Protein AF-A0A8T5WPS1-F1 (afdb_monomer_lite)

Foldseek 3Di:
DDPPVLWPLFCVVVLVCLVPVPQFDDDDPDDDADPAEEEQVVQDLQDRRSLRVLLVLFPPQLNVLFQEHHEYRAEWKAFFSPADLQHTDIDPDCVRHPHLRSTDQKDKDPPVCVVPVDQHIYIYGYHHDPVRDSGSSSVSNSLRSQLNRLLRRLVCLLPPPQWWKQWPVRDIDRSNVLLVVLQVLCLVDDQLARNLNSCADPSRHNDDPDPSRDSSVSSSNSLSQLSSCLSSQAYHHPDPVCRNHSCPPPVVSSVSNVRSSPIHTDD

Sequence (267 aa):
MANEDIPGLDMAEAIDWYESSGIEFREHKEGPVLPYPLEGRVHLELTEPDLYSLLELFPKAARQRSILQTIRGKPTTWFRRDSTAEEFQVTQDIEQSISPTALVPSFIDYGRWKNTGTPSADIWLYKLPQEISRMVRRIILAQGFVHEYGHSIIAPALYTENYKLLLPSGREVEGLEYILEFAKLAEEHAPISHYAATFRGEGNLFESANPTYNVKTAIAEEMTETIAAYLLGFSFCEEEKRRTTPFIDRPEIQKGIEEFLAAEHKL

Radius of gyration: 17.84 Å; chains: 1; bounding box: 41×47×47 Å

pLDDT: mean 92.23, std 9.04, range [35.72, 98.62]

Structure (mmCIF, N/CA/C/O backbone):
data_AF-A0A8T5WPS1-F1
#
_entry.id   AF-A0A8T5WPS1-F1
#
loop_
_atom_site.group_PDB
_atom_site.id
_atom_site.type_symbol
_atom_site.label_atom_id
_atom_site.label_alt_id
_atom_site.label_comp_id
_atom_site.label_asym_id
_atom_site.label_entity_id
_atom_site.label_seq_id
_atom_site.pdbx_PDB_ins_code
_atom_site.Cartn_x
_atom_site.Cartn_y
_atom_site.Cartn_z
_atom_site.occupancy
_atom_site.B_iso_or_equiv
_atom_site.auth_seq_id
_atom_site.auth_comp_id
_atom_site.auth_asym_id
_atom_site.auth_atom_id
_atom_site.pdbx_PDB_model_num
ATOM 1 N N . MET A 1 1 ? 18.649 19.581 -15.887 1.00 36.16 1 MET A N 1
ATOM 2 C CA . MET A 1 1 ? 18.179 19.967 -14.540 1.00 36.16 1 MET A CA 1
ATOM 3 C C . MET A 1 1 ? 17.919 18.667 -13.806 1.00 36.16 1 MET A C 1
ATOM 5 O O . MET A 1 1 ? 17.589 17.707 -14.485 1.00 36.16 1 MET A O 1
ATOM 9 N N . ALA A 1 2 ? 18.325 18.602 -12.541 1.00 35.72 2 ALA A N 1
ATOM 10 C CA . ALA A 1 2 ? 18.879 17.412 -11.898 1.00 35.72 2 ALA A CA 1
ATOM 11 C C . ALA A 1 2 ? 17.991 16.153 -11.980 1.00 35.72 2 ALA A C 1
ATOM 13 O O . ALA A 1 2 ? 16.824 16.206 -11.618 1.00 35.72 2 ALA A O 1
ATOM 14 N N . ASN A 1 3 ? 18.595 15.034 -12.412 1.00 43.66 3 ASN A N 1
ATOM 15 C CA . ASN A 1 3 ? 18.238 13.698 -11.927 1.00 43.66 3 ASN A CA 1
ATOM 16 C C . ASN A 1 3 ? 18.635 13.682 -10.445 1.00 43.66 3 ASN A C 1
ATOM 18 O O . ASN A 1 3 ? 19.743 13.267 -10.106 1.00 43.66 3 ASN A O 1
ATOM 22 N N . GLU A 1 4 ? 17.806 14.252 -9.580 1.00 53.12 4 GLU A N 1
ATOM 23 C CA . GLU A 1 4 ? 17.835 13.819 -8.191 1.00 53.12 4 GLU A CA 1
ATOM 24 C C . GLU A 1 4 ? 17.263 12.402 -8.208 1.00 53.12 4 GLU A C 1
ATOM 26 O O . GLU A 1 4 ? 16.195 12.181 -8.779 1.00 53.12 4 GLU A O 1
ATOM 31 N N . ASP A 1 5 ? 18.022 11.429 -7.697 1.00 63.59 5 ASP A N 1
ATOM 32 C CA . ASP A 1 5 ? 17.467 10.112 -7.391 1.00 63.59 5 ASP A CA 1
ATOM 33 C C . ASP A 1 5 ? 16.321 10.360 -6.417 1.00 63.59 5 ASP A C 1
ATOM 35 O O . ASP A 1 5 ? 16.556 10.664 -5.249 1.00 63.59 5 ASP A O 1
ATOM 39 N N . ILE A 1 6 ? 15.085 10.318 -6.914 1.00 67.81 6 ILE A N 1
ATOM 40 C CA . ILE A 1 6 ? 13.906 10.359 -6.060 1.00 67.81 6 ILE A CA 1
ATOM 41 C C . ILE A 1 6 ? 13.829 8.959 -5.455 1.00 67.81 6 ILE A C 1
ATOM 43 O O . ILE A 1 6 ? 13.605 8.000 -6.210 1.00 67.81 6 ILE A O 1
ATOM 47 N N . PRO A 1 7 ? 14.039 8.812 -4.133 1.00 67.12 7 PRO A N 1
ATOM 48 C CA . PRO A 1 7 ? 13.985 7.511 -3.484 1.00 67.12 7 PRO A CA 1
ATOM 49 C C . PRO A 1 7 ? 12.659 6.812 -3.816 1.00 67.12 7 PRO A C 1
ATOM 51 O O . PRO A 1 7 ? 11.671 7.448 -4.169 1.00 67.12 7 PRO A O 1
ATOM 54 N N . GLY A 1 8 ? 12.627 5.487 -3.782 1.00 73.88 8 GLY A N 1
ATOM 55 C CA . GLY A 1 8 ? 11.407 4.706 -4.004 1.00 73.88 8 GLY A CA 1
ATOM 56 C C . GLY A 1 8 ? 10.823 4.679 -5.428 1.00 73.88 8 GLY A C 1
ATOM 57 O O . GLY A 1 8 ? 10.028 3.781 -5.692 1.00 73.88 8 GLY A O 1
ATOM 58 N N . LEU A 1 9 ? 11.194 5.582 -6.350 1.00 84.00 9 LEU A N 1
ATOM 59 C CA . LEU A 1 9 ? 10.676 5.543 -7.730 1.00 84.00 9 LEU A CA 1
ATOM 60 C C . LEU A 1 9 ? 11.386 4.509 -8.599 1.00 84.00 9 LEU A C 1
ATOM 62 O O . LEU A 1 9 ? 10.743 3.870 -9.430 1.00 84.00 9 LEU A O 1
ATOM 66 N N . ASP A 1 10 ? 12.699 4.350 -8.422 1.00 89.81 10 ASP A N 1
ATOM 67 C CA . ASP A 1 10 ? 13.474 3.306 -9.087 1.00 89.81 10 ASP A CA 1
ATOM 68 C C . ASP A 1 10 ? 13.490 2.029 -8.239 1.00 89.81 10 ASP A C 1
ATOM 70 O O . ASP A 1 10 ? 13.952 2.012 -7.097 1.00 89.81 10 ASP A O 1
ATOM 74 N N . MET A 1 11 ? 12.979 0.940 -8.812 1.00 92.12 11 MET A N 1
ATOM 75 C CA . MET A 1 11 ? 12.880 -0.351 -8.141 1.00 92.12 11 MET A CA 1
ATOM 76 C C . MET A 1 11 ? 14.124 -1.231 -8.308 1.00 92.12 11 MET A C 1
ATOM 78 O O . MET A 1 11 ? 14.076 -2.376 -7.866 1.00 92.12 11 MET A O 1
ATOM 82 N N . ALA A 1 12 ? 15.209 -0.763 -8.938 1.00 93.69 12 ALA A N 1
ATOM 83 C CA . ALA A 1 12 ? 16.394 -1.581 -9.225 1.00 93.69 12 ALA A CA 1
ATOM 84 C C . ALA A 1 12 ? 16.909 -2.337 -7.987 1.00 93.69 12 ALA A C 1
ATOM 86 O O . ALA A 1 12 ? 16.988 -3.564 -8.001 1.00 93.69 12 ALA A O 1
ATOM 87 N N . GLU A 1 13 ? 17.155 -1.633 -6.879 1.00 92.88 13 GLU A N 1
ATOM 88 C CA . GLU A 1 13 ? 17.662 -2.269 -5.656 1.00 92.88 13 GLU A CA 1
ATOM 89 C C . GLU A 1 13 ? 16.643 -3.216 -5.005 1.00 92.88 13 GLU A C 1
ATOM 91 O O . GLU A 1 13 ? 17.011 -4.254 -4.449 1.00 92.88 13 GLU A O 1
ATOM 96 N N . ALA A 1 14 ? 15.352 -2.877 -5.080 1.00 92.94 14 ALA A N 1
ATOM 97 C CA . ALA A 1 14 ? 14.289 -3.728 -4.562 1.00 92.94 14 ALA A CA 1
ATOM 98 C C . ALA A 1 14 ? 14.183 -5.025 -5.379 1.00 92.94 14 ALA A C 1
ATOM 100 O O . ALA A 1 14 ? 14.052 -6.102 -4.801 1.00 92.94 14 ALA A O 1
ATOM 101 N N . ILE A 1 15 ? 14.288 -4.934 -6.709 1.00 95.31 15 ILE A N 1
ATOM 102 C CA . ILE A 1 15 ? 14.324 -6.078 -7.628 1.00 95.31 15 ILE A CA 1
ATOM 103 C C . ILE A 1 15 ? 15.516 -6.977 -7.292 1.00 95.31 15 ILE A C 1
ATOM 105 O O . ILE A 1 15 ? 15.306 -8.162 -7.030 1.00 95.31 15 ILE A O 1
ATOM 109 N N . ASP A 1 16 ? 16.725 -6.419 -7.205 1.00 95.19 16 ASP A N 1
ATOM 110 C CA . ASP A 1 16 ? 17.944 -7.169 -6.867 1.00 95.19 16 ASP A CA 1
ATOM 111 C C . ASP A 1 16 ? 17.826 -7.870 -5.502 1.00 95.19 16 ASP A C 1
ATOM 113 O O . ASP A 1 16 ? 18.253 -9.018 -5.309 1.00 95.19 16 ASP A O 1
ATOM 117 N N . TRP A 1 17 ? 17.200 -7.204 -4.530 1.00 95.00 17 TRP A N 1
ATOM 118 C CA . TRP A 1 17 ? 16.931 -7.804 -3.231 1.00 95.00 17 TRP A CA 1
ATOM 119 C C . TRP A 1 17 ? 15.890 -8.928 -3.309 1.00 95.00 17 TRP A C 1
ATOM 121 O O . TRP A 1 17 ? 16.104 -9.992 -2.724 1.00 95.00 17 TRP A O 1
ATOM 131 N N . TYR A 1 18 ? 14.795 -8.771 -4.055 1.00 95.12 18 TYR A N 1
ATOM 132 C CA . TYR A 1 18 ? 13.823 -9.854 -4.243 1.00 95.12 18 TYR A CA 1
ATOM 133 C C . TYR A 1 18 ? 14.438 -11.075 -4.931 1.00 95.12 18 TYR A C 1
ATOM 135 O O . TYR A 1 18 ? 14.093 -12.201 -4.577 1.00 95.12 18 TYR A O 1
ATOM 143 N N . GLU A 1 19 ? 15.384 -10.879 -5.850 1.00 94.56 19 GLU A N 1
ATOM 144 C CA . GLU A 1 19 ? 16.100 -11.980 -6.505 1.00 94.56 19 GLU A CA 1
ATOM 145 C C . GLU A 1 19 ? 17.013 -12.766 -5.553 1.00 94.56 19 GLU A C 1
ATOM 147 O O . GLU A 1 19 ? 17.202 -13.970 -5.737 1.00 94.56 19 GLU A O 1
ATOM 152 N N . SER A 1 20 ? 17.557 -12.116 -4.522 1.00 93.62 20 SER A N 1
ATOM 153 C CA . SER A 1 20 ? 18.573 -12.696 -3.629 1.00 93.62 20 SER A CA 1
ATOM 154 C C . SER A 1 20 ? 18.080 -13.043 -2.217 1.00 93.62 20 SER A C 1
ATOM 156 O O . SER A 1 20 ? 18.719 -13.836 -1.525 1.00 93.62 20 SER A O 1
ATOM 158 N N . SER A 1 21 ? 16.942 -12.496 -1.784 1.00 90.19 21 SER A N 1
ATOM 159 C CA . SER A 1 21 ? 16.425 -12.608 -0.407 1.00 90.19 21 SER A CA 1
ATOM 160 C C . SER A 1 21 ? 15.871 -13.984 -0.028 1.00 90.19 21 SER A C 1
ATOM 162 O O . SER A 1 21 ? 15.725 -14.279 1.158 1.00 90.19 21 SER A O 1
ATOM 164 N N . GLY A 1 22 ? 15.527 -14.823 -1.009 1.00 88.38 22 GLY A N 1
ATOM 165 C CA . GLY A 1 22 ? 14.830 -16.093 -0.775 1.00 88.38 22 GLY A CA 1
ATOM 166 C C . GLY A 1 22 ? 13.347 -15.941 -0.409 1.00 88.38 22 GLY A C 1
ATOM 167 O O . GLY A 1 22 ? 12.718 -16.922 -0.013 1.00 88.38 22 GLY A O 1
ATOM 168 N N . ILE A 1 23 ? 12.776 -14.737 -0.538 1.00 90.44 23 ILE A N 1
ATOM 169 C CA . ILE A 1 23 ? 11.328 -14.522 -0.442 1.00 90.44 23 ILE A CA 1
ATOM 170 C C . ILE A 1 23 ? 10.662 -15.178 -1.653 1.00 90.44 23 ILE A C 1
ATOM 172 O O . ILE A 1 23 ? 11.045 -14.947 -2.797 1.00 90.44 23 ILE A O 1
ATOM 176 N N . GLU A 1 24 ? 9.632 -15.983 -1.404 1.00 87.31 24 GLU A N 1
ATOM 177 C CA . GLU A 1 24 ? 8.896 -16.683 -2.453 1.00 87.31 24 GLU A CA 1
ATOM 178 C C . GLU A 1 24 ? 7.428 -16.267 -2.463 1.00 87.31 24 GLU A C 1
ATOM 180 O O . GLU A 1 24 ? 6.747 -16.277 -1.435 1.00 87.31 24 GLU A O 1
ATOM 185 N N . PHE A 1 25 ? 6.905 -15.983 -3.656 1.00 86.50 25 PHE A N 1
ATOM 186 C CA . PHE A 1 25 ? 5.469 -15.892 -3.867 1.00 86.50 25 PHE A CA 1
ATOM 187 C C . PHE A 1 25 ? 4.890 -17.301 -4.045 1.00 86.50 25 PHE A C 1
ATOM 189 O O . PHE A 1 25 ? 5.195 -18.003 -5.015 1.00 86.50 25 PHE A O 1
ATOM 196 N N . ARG A 1 26 ? 4.029 -17.726 -3.117 1.00 81.44 26 ARG A N 1
ATOM 197 C CA . ARG A 1 26 ? 3.356 -19.028 -3.203 1.00 81.44 26 ARG A CA 1
ATOM 198 C C . ARG A 1 26 ? 2.211 -18.959 -4.207 1.00 81.44 26 ARG A C 1
ATOM 200 O O . ARG A 1 26 ? 1.320 -18.134 -4.073 1.00 81.44 26 ARG A O 1
ATOM 207 N N . GLU A 1 27 ? 2.220 -19.839 -5.209 1.00 75.62 27 GLU A N 1
ATOM 208 C CA . GLU A 1 27 ? 1.106 -19.912 -6.158 1.00 75.62 27 GLU A CA 1
ATOM 209 C C . GLU A 1 27 ? -0.142 -20.502 -5.506 1.00 75.62 27 GLU A C 1
ATOM 211 O O . GLU A 1 27 ? -0.085 -21.572 -4.889 1.00 75.62 27 GLU A O 1
ATOM 216 N N . HIS A 1 28 ? -1.286 -19.870 -5.750 1.00 79.50 28 HIS A N 1
ATOM 217 C CA . HIS A 1 28 ? -2.579 -20.398 -5.345 1.00 79.50 28 HIS A CA 1
ATOM 218 C C . HIS A 1 28 ? -3.281 -21.013 -6.559 1.00 79.50 28 HIS A C 1
ATOM 220 O O . HIS A 1 28 ? -3.569 -20.343 -7.546 1.00 79.50 28 HIS A O 1
ATOM 226 N N . LYS A 1 29 ? -3.505 -22.333 -6.524 1.00 68.50 29 LYS A N 1
ATOM 227 C CA . LYS A 1 29 ? -4.087 -23.070 -7.663 1.00 68.50 29 LYS A CA 1
ATOM 228 C C . LYS A 1 29 ? -5.610 -23.053 -7.678 1.00 68.50 29 LYS A C 1
ATOM 230 O O . LYS A 1 29 ? -6.209 -23.135 -8.744 1.00 68.50 29 LYS A O 1
ATOM 235 N N . GLU A 1 30 ? -6.221 -22.961 -6.505 1.00 75.62 30 GLU A N 1
ATOM 236 C CA . GLU A 1 30 ? -7.665 -22.986 -6.316 1.00 75.62 30 GLU A CA 1
ATOM 237 C C . GLU A 1 30 ? -8.029 -21.993 -5.218 1.00 75.62 30 GLU A C 1
ATOM 239 O O . GLU A 1 30 ? -7.302 -21.838 -4.235 1.00 75.62 30 GLU A O 1
ATOM 244 N N . GLY A 1 31 ? -9.155 -21.317 -5.397 1.00 66.88 31 GLY A N 1
ATOM 245 C CA . GLY A 1 31 ? -9.658 -20.346 -4.448 1.00 66.88 31 GLY A CA 1
ATOM 246 C C . GLY A 1 31 ? -11.117 -20.011 -4.746 1.00 66.88 31 GLY A C 1
ATOM 247 O O . GLY A 1 31 ? -11.589 -20.249 -5.862 1.00 66.88 31 GLY A O 1
ATOM 248 N N . PRO A 1 32 ? -11.849 -19.486 -3.757 1.00 81.44 32 PRO A N 1
ATOM 249 C CA . PRO A 1 32 ? -13.137 -18.850 -3.984 1.00 81.44 32 PRO A CA 1
ATOM 250 C C . PRO A 1 32 ? -13.044 -17.750 -5.045 1.00 81.44 32 PRO A C 1
ATOM 252 O O . PRO A 1 32 ? -11.979 -17.192 -5.305 1.00 81.44 32 PRO A O 1
ATOM 255 N N . VAL A 1 33 ? -14.192 -17.428 -5.636 1.00 86.38 33 VAL A N 1
ATOM 256 C CA . VAL A 1 33 ? -14.314 -16.305 -6.569 1.00 86.38 33 VAL A CA 1
ATOM 257 C C . VAL A 1 33 ? -14.005 -15.009 -5.826 1.00 86.38 33 VAL A C 1
ATOM 259 O O . VAL A 1 33 ? -14.505 -14.788 -4.718 1.00 86.38 33 VAL A O 1
ATOM 262 N N . LEU A 1 34 ? -13.194 -14.150 -6.441 1.00 91.88 34 LEU A N 1
ATOM 263 C CA . LEU A 1 34 ? -12.875 -12.848 -5.872 1.00 91.88 34 LEU A CA 1
ATOM 264 C C . LEU A 1 34 ? -14.161 -12.008 -5.759 1.00 91.88 34 LEU A C 1
ATOM 266 O O . LEU A 1 34 ? -14.913 -11.921 -6.731 1.00 91.88 34 LEU A O 1
ATOM 270 N N . PRO A 1 35 ? -14.438 -11.354 -4.615 1.00 93.88 35 PRO A N 1
ATOM 271 C CA . PRO A 1 35 ? -15.682 -10.602 -4.436 1.00 93.88 35 PRO A CA 1
ATOM 272 C C . PRO A 1 35 ? -15.711 -9.271 -5.210 1.00 93.88 35 PRO A C 1
ATOM 274 O O . PRO A 1 35 ? -16.685 -8.529 -5.104 1.00 93.88 35 PRO A O 1
ATOM 277 N N . TYR A 1 36 ? -14.666 -8.972 -5.989 1.00 95.44 36 TYR A N 1
ATOM 278 C CA . TYR A 1 36 ? -14.519 -7.750 -6.772 1.00 95.44 36 TYR A CA 1
ATOM 279 C C . TYR A 1 36 ? -14.423 -8.080 -8.269 1.00 95.44 36 TYR A C 1
ATOM 281 O O . TYR A 1 36 ? -13.708 -9.015 -8.643 1.00 95.44 36 TYR A O 1
ATOM 289 N N . PRO A 1 37 ? -15.089 -7.315 -9.151 1.00 97.06 37 PRO A N 1
ATOM 290 C CA . PRO A 1 37 ? -14.903 -7.437 -10.588 1.00 97.06 37 PRO A CA 1
ATOM 291 C C . PRO A 1 37 ? -13.442 -7.217 -11.001 1.00 97.06 37 PRO A C 1
ATOM 293 O O . PRO A 1 37 ? -12.748 -6.341 -10.478 1.00 97.06 37 PRO A O 1
ATOM 296 N N . LEU A 1 38 ? -13.013 -8.000 -11.994 1.00 97.31 38 LEU A N 1
ATOM 297 C CA . LEU A 1 38 ? -11.705 -7.883 -12.633 1.00 97.31 38 LEU A CA 1
ATOM 298 C C . LEU A 1 38 ? -11.857 -7.357 -14.058 1.00 97.31 38 LEU A C 1
ATOM 300 O O . LEU A 1 38 ? -12.455 -8.018 -14.914 1.00 97.31 38 LEU A O 1
ATOM 304 N N . GLU A 1 39 ? -11.244 -6.212 -14.327 1.00 97.88 39 GLU A N 1
ATOM 305 C CA . GLU A 1 39 ? -11.149 -5.621 -15.660 1.00 97.88 39 GLU A CA 1
ATOM 306 C C . GLU A 1 39 ? -9.713 -5.668 -16.190 1.00 97.88 39 GLU A C 1
ATOM 308 O O . GLU A 1 39 ? -8.755 -5.795 -15.431 1.00 97.88 39 GLU A O 1
ATOM 313 N N . GLY A 1 40 ? -9.541 -5.569 -17.513 1.00 96.75 40 GLY A N 1
ATOM 314 C CA . GLY A 1 40 ? -8.201 -5.527 -18.112 1.00 96.75 40 GLY A CA 1
ATOM 315 C C . GLY A 1 40 ? -7.382 -6.801 -17.876 1.00 96.75 40 GLY A C 1
ATOM 316 O O . GLY A 1 40 ? -6.160 -6.731 -17.785 1.00 96.75 40 GLY A O 1
ATOM 317 N N . ARG A 1 41 ? -8.039 -7.971 -17.788 1.00 95.25 41 ARG A N 1
ATOM 318 C CA . ARG A 1 41 ? -7.426 -9.264 -17.413 1.00 95.25 41 ARG A CA 1
ATOM 319 C C . ARG A 1 41 ? -6.159 -9.631 -18.201 1.00 95.25 41 ARG A C 1
ATOM 321 O O . ARG A 1 41 ? -5.298 -10.304 -17.660 1.00 95.25 41 ARG A O 1
ATOM 328 N N . VAL A 1 42 ? -6.016 -9.163 -19.444 1.00 95.62 42 VAL A N 1
ATOM 329 C CA . VAL A 1 42 ? -4.814 -9.372 -20.281 1.00 95.62 42 VAL A CA 1
ATOM 330 C C . VAL A 1 42 ? -3.536 -8.746 -19.698 1.00 95.62 42 VAL A C 1
ATOM 332 O O . VAL A 1 42 ? -2.429 -9.136 -20.065 1.00 95.62 42 VAL A O 1
ATOM 335 N N . HIS A 1 43 ? -3.681 -7.772 -18.800 1.00 96.50 43 HIS A N 1
ATOM 336 C CA . HIS A 1 43 ? -2.575 -7.094 -18.132 1.00 96.50 43 HIS A CA 1
ATOM 337 C C . HIS A 1 43 ? -2.322 -7.599 -16.706 1.00 96.50 43 HIS A C 1
ATOM 339 O O . HIS A 1 43 ? -1.304 -7.245 -16.122 1.00 96.50 43 HIS A O 1
ATOM 345 N N . LEU A 1 44 ? -3.218 -8.415 -16.144 1.00 94.94 44 LEU A N 1
ATOM 346 C CA . LEU A 1 44 ? -3.056 -8.953 -14.796 1.00 94.94 44 LEU A CA 1
ATOM 347 C C . LEU A 1 44 ? -2.090 -10.142 -14.822 1.00 94.94 44 LEU A C 1
ATOM 349 O O . LEU A 1 44 ? -2.357 -11.150 -15.474 1.00 94.94 44 LEU A O 1
ATOM 353 N N . GLU A 1 45 ? -0.974 -10.030 -14.100 1.00 94.69 45 GLU A N 1
ATOM 354 C CA . GLU A 1 45 ? -0.018 -11.136 -13.924 1.00 94.69 45 GLU A CA 1
ATOM 355 C C . GLU A 1 45 ? -0.278 -11.959 -12.648 1.00 94.69 45 GLU A C 1
ATOM 357 O O . GLU A 1 45 ? 0.207 -13.087 -12.539 1.00 94.69 45 GLU A O 1
ATOM 362 N N . LEU A 1 46 ? -1.067 -11.428 -11.706 1.00 94.75 46 LEU A N 1
ATOM 363 C CA . LEU A 1 46 ? -1.622 -12.184 -10.582 1.00 94.75 46 LEU A CA 1
ATOM 364 C C . LEU A 1 46 ? -2.912 -12.878 -11.017 1.00 94.75 46 LEU A C 1
ATOM 366 O O . LEU A 1 46 ? -3.777 -12.271 -11.655 1.00 94.75 46 LEU A O 1
ATOM 370 N N . THR A 1 47 ? -3.047 -14.155 -10.670 1.00 93.75 47 THR A N 1
ATOM 371 C CA . THR A 1 47 ? -4.273 -14.906 -10.951 1.00 93.75 47 THR A CA 1
ATOM 372 C C . THR A 1 47 ? -5.396 -14.503 -9.992 1.00 93.75 47 THR A C 1
ATOM 374 O O . THR A 1 47 ? -5.162 -13.912 -8.941 1.00 93.75 47 THR A O 1
ATOM 377 N N . GLU A 1 48 ? -6.644 -14.825 -10.332 1.00 94.44 48 GLU A N 1
ATOM 378 C CA . GLU A 1 48 ? -7.779 -14.558 -9.439 1.00 94.44 48 GLU A CA 1
ATOM 379 C C . GLU A 1 48 ? -7.650 -15.275 -8.074 1.00 94.44 48 GLU A C 1
ATOM 381 O O . GLU A 1 48 ? -7.868 -14.617 -7.056 1.00 94.44 48 GLU A O 1
ATOM 386 N N . PRO A 1 49 ? -7.194 -16.547 -8.004 1.00 94.31 49 PRO A N 1
ATOM 387 C CA . PRO A 1 49 ? -6.830 -17.174 -6.733 1.00 94.31 49 PRO A CA 1
ATOM 388 C C . PRO A 1 49 ? -5.721 -16.442 -5.967 1.00 94.31 49 PRO A C 1
ATOM 390 O O . PRO A 1 49 ? -5.830 -16.312 -4.752 1.00 94.31 49 PRO A O 1
ATOM 393 N N . ASP A 1 50 ? -4.687 -15.935 -6.652 1.00 94.94 50 ASP A N 1
ATOM 394 C CA . ASP A 1 50 ? -3.617 -15.163 -6.002 1.00 94.94 50 ASP A CA 1
ATOM 395 C C . ASP A 1 50 ? -4.185 -13.898 -5.335 1.00 94.94 50 ASP A C 1
ATOM 397 O O . ASP A 1 50 ? -3.934 -13.650 -4.157 1.00 94.94 50 ASP A O 1
ATOM 401 N N . LEU A 1 51 ? -5.005 -13.127 -6.061 1.00 96.12 51 LEU A N 1
ATOM 402 C CA . LEU A 1 51 ? -5.656 -11.918 -5.538 1.00 96.12 51 LEU A CA 1
ATOM 403 C C . LEU A 1 51 ? -6.585 -12.232 -4.361 1.00 96.12 51 LEU A C 1
ATOM 405 O O . LEU A 1 51 ? -6.604 -11.495 -3.376 1.00 96.12 51 LEU A O 1
ATOM 409 N N . TYR A 1 52 ? -7.337 -13.331 -4.439 1.00 95.62 52 TYR A N 1
ATOM 410 C CA . TYR A 1 52 ? -8.192 -13.767 -3.339 1.00 95.62 52 TYR A CA 1
ATOM 411 C C . TYR A 1 52 ? -7.367 -14.132 -2.099 1.00 95.62 52 TYR A C 1
ATOM 413 O O . TYR A 1 52 ? -7.703 -13.727 -0.989 1.00 95.62 52 TYR A O 1
ATOM 421 N N . SER A 1 53 ? -6.270 -14.872 -2.261 1.00 94.12 53 SER A N 1
ATOM 422 C CA . SER A 1 53 ? -5.407 -15.243 -1.137 1.00 94.12 53 SER A CA 1
ATOM 423 C C . SER A 1 53 ? -4.731 -14.036 -0.489 1.00 94.12 53 SER A C 1
ATOM 425 O O . SER A 1 53 ? -4.651 -13.990 0.735 1.00 94.12 53 SER A O 1
ATOM 427 N N . LEU A 1 54 ? -4.322 -13.038 -1.277 1.00 95.88 54 LEU A N 1
ATOM 428 C CA . LEU A 1 54 ? -3.807 -11.771 -0.749 1.00 95.88 54 LEU A CA 1
ATOM 429 C C . LEU A 1 54 ? -4.887 -10.977 -0.007 1.00 95.88 54 LEU A C 1
ATOM 431 O O . LEU A 1 54 ? -4.626 -10.430 1.061 1.00 95.88 54 LEU A O 1
ATOM 435 N N . LEU A 1 55 ? -6.114 -10.952 -0.532 1.00 96.12 55 LEU A N 1
ATOM 436 C CA . LEU A 1 55 ? -7.257 -10.342 0.146 1.00 96.12 55 LEU A CA 1
ATOM 437 C C . LEU A 1 55 ? -7.525 -11.015 1.500 1.00 96.12 55 LEU A C 1
ATOM 439 O O . LEU A 1 55 ? -7.814 -10.335 2.482 1.00 96.12 55 LEU A O 1
ATOM 443 N N . GLU A 1 56 ? -7.405 -12.341 1.576 1.00 95.19 56 GLU A N 1
ATOM 444 C CA . GLU A 1 56 ? -7.634 -13.092 2.811 1.00 95.19 56 GLU A CA 1
ATOM 445 C C . GLU A 1 56 ? -6.576 -12.865 3.899 1.00 95.19 56 GLU A C 1
ATOM 447 O O . GLU A 1 56 ? -6.839 -13.208 5.053 1.00 95.19 56 GLU A O 1
ATOM 452 N N . LEU A 1 57 ? -5.439 -12.233 3.583 1.00 96.06 57 LEU A N 1
ATOM 453 C CA . LEU A 1 57 ? -4.491 -11.766 4.602 1.00 96.06 57 LEU A CA 1
ATOM 454 C C . LEU A 1 57 ? -5.131 -10.717 5.523 1.00 96.06 57 LEU A C 1
ATOM 456 O O . LEU A 1 57 ? -4.834 -10.665 6.714 1.00 96.06 57 LEU A O 1
ATOM 460 N N . PHE A 1 58 ? -6.038 -9.896 4.991 1.00 98.06 58 PHE A N 1
ATOM 461 C CA . PHE A 1 58 ? -6.722 -8.865 5.764 1.00 98.06 58 PHE A CA 1
ATOM 462 C C . PHE A 1 58 ? -7.802 -9.479 6.657 1.00 98.06 58 PHE A C 1
ATOM 464 O O . PHE A 1 58 ? -8.648 -10.214 6.147 1.00 98.06 58 PHE A O 1
ATOM 471 N N . PRO A 1 59 ? -7.885 -9.132 7.954 1.00 97.31 59 PRO A N 1
ATOM 472 C CA . PRO A 1 59 ? -8.989 -9.559 8.808 1.00 97.31 59 PRO A CA 1
ATOM 473 C C . PRO A 1 59 ? -10.356 -9.169 8.233 1.00 97.31 59 PRO A C 1
ATOM 475 O O . PRO A 1 59 ? -10.508 -8.132 7.586 1.00 97.31 59 PRO A O 1
ATOM 478 N N . LYS A 1 60 ? -11.391 -9.968 8.524 1.00 96.56 60 LYS A N 1
ATOM 479 C CA . LYS A 1 60 ? -12.761 -9.725 8.033 1.00 96.56 60 LYS A CA 1
ATOM 480 C C . LYS A 1 60 ? -13.246 -8.292 8.308 1.00 96.56 60 LYS A C 1
ATOM 482 O O . LYS A 1 60 ? -13.860 -7.698 7.427 1.00 96.56 60 LYS A O 1
ATOM 487 N N . ALA A 1 61 ? -12.947 -7.747 9.488 1.00 97.06 61 ALA A N 1
ATOM 488 C CA . ALA A 1 61 ? -13.322 -6.386 9.871 1.00 97.06 61 ALA A CA 1
ATOM 489 C C . ALA A 1 61 ? -12.681 -5.322 8.958 1.00 97.06 61 ALA A C 1
ATOM 491 O O . ALA A 1 61 ? -13.373 -4.422 8.484 1.00 97.06 61 ALA A O 1
ATOM 492 N N . ALA A 1 62 ? -11.392 -5.459 8.621 1.00 98.00 62 ALA A N 1
ATOM 493 C CA . ALA A 1 62 ? -10.731 -4.616 7.623 1.00 98.00 62 ALA A CA 1
ATOM 494 C C . ALA A 1 62 ? -11.397 -4.744 6.246 1.00 98.00 62 ALA A C 1
ATOM 496 O O . ALA A 1 62 ? -11.739 -3.733 5.635 1.00 98.00 62 ALA A O 1
ATOM 497 N N . ARG A 1 63 ? -11.671 -5.974 5.789 1.00 97.31 63 ARG A N 1
ATOM 498 C CA . ARG A 1 63 ? -12.317 -6.203 4.484 1.00 97.31 63 ARG A CA 1
ATOM 499 C C . ARG A 1 63 ? -13.704 -5.567 4.384 1.00 97.31 63 ARG A C 1
ATOM 501 O O . ARG A 1 63 ? -14.073 -5.064 3.331 1.00 97.31 63 ARG A O 1
ATOM 508 N N . GLN A 1 64 ? -14.462 -5.553 5.479 1.00 96.12 64 GLN A N 1
ATOM 509 C CA . GLN A 1 64 ? -15.781 -4.913 5.548 1.00 96.12 64 GLN A CA 1
ATOM 510 C C . GLN A 1 64 ? -15.723 -3.380 5.533 1.00 96.12 64 GLN A C 1
ATOM 512 O O . GLN A 1 64 ? -16.710 -2.750 5.160 1.00 96.12 64 GLN A O 1
ATOM 517 N N . ARG A 1 65 ? -14.594 -2.785 5.932 1.00 96.56 65 ARG A N 1
ATOM 518 C CA . ARG A 1 65 ? -14.363 -1.332 5.875 1.00 96.56 65 ARG A CA 1
ATOM 519 C C . ARG A 1 65 ? -13.800 -0.856 4.538 1.00 96.56 65 ARG A C 1
ATOM 521 O O . ARG A 1 65 ? -13.818 0.342 4.277 1.00 96.56 65 ARG A O 1
ATOM 528 N N . SER A 1 66 ? -13.295 -1.769 3.709 1.00 97.50 66 SER A N 1
ATOM 529 C CA . SER A 1 66 ? -12.757 -1.433 2.394 1.00 97.50 66 SER A CA 1
ATOM 530 C C . SER A 1 66 ? -13.830 -0.822 1.490 1.00 97.50 66 SER A C 1
ATOM 532 O O . SER A 1 66 ? -14.922 -1.370 1.334 1.00 97.50 66 SER A O 1
ATOM 534 N N 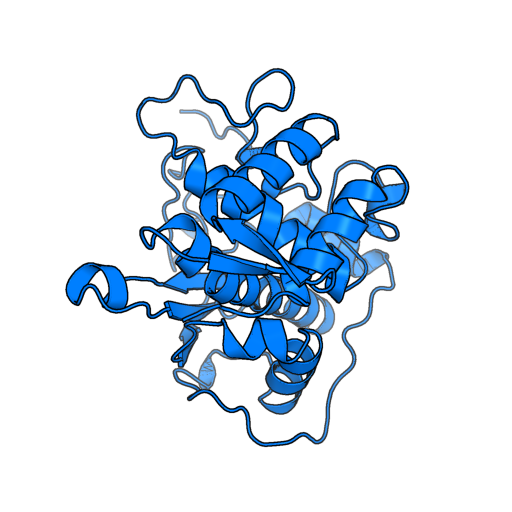. ILE A 1 67 ? -13.482 0.284 0.833 1.00 97.62 67 ILE A N 1
ATOM 535 C CA . ILE A 1 67 ? -14.304 0.920 -0.210 1.00 97.62 67 ILE A CA 1
ATOM 536 C C . ILE A 1 67 ? -13.939 0.456 -1.628 1.00 97.62 67 ILE A C 1
ATOM 538 O O . ILE A 1 67 ? -14.359 1.082 -2.607 1.00 97.62 67 ILE A O 1
ATOM 542 N N . LEU A 1 68 ? -13.160 -0.624 -1.760 1.00 98.31 68 LEU A N 1
ATOM 543 C CA . LEU A 1 68 ? -12.782 -1.180 -3.056 1.00 98.31 68 LEU A CA 1
ATOM 544 C C . LEU A 1 68 ? -14.024 -1.578 -3.863 1.00 98.31 68 LEU A C 1
ATOM 546 O O . LEU A 1 68 ? -14.930 -2.240 -3.358 1.00 98.31 68 LEU A O 1
ATOM 550 N N . GLN A 1 69 ? -14.048 -1.186 -5.132 1.00 97.69 69 GLN A N 1
ATOM 551 C CA . GLN A 1 69 ? -15.093 -1.546 -6.083 1.00 97.69 69 GLN A CA 1
ATOM 552 C C . GLN A 1 69 ? -14.564 -2.479 -7.166 1.00 97.69 69 GLN A C 1
ATOM 554 O O . GLN A 1 69 ? -15.189 -3.503 -7.419 1.00 97.69 69 GLN A O 1
ATOM 559 N N . THR A 1 70 ? -13.427 -2.151 -7.784 1.00 98.19 70 THR A N 1
ATOM 560 C CA . THR A 1 70 ? -12.901 -2.875 -8.953 1.00 98.19 70 THR A CA 1
ATOM 561 C C . THR A 1 70 ? -11.389 -3.034 -8.872 1.00 98.19 70 THR A C 1
ATOM 563 O O . THR A 1 70 ? -10.693 -2.142 -8.387 1.00 98.19 70 THR A O 1
ATOM 566 N N . ILE A 1 71 ? -10.864 -4.126 -9.430 1.00 98.56 71 ILE A N 1
ATOM 567 C CA . ILE A 1 71 ? -9.429 -4.269 -9.707 1.00 98.56 71 ILE A CA 1
ATOM 568 C C . ILE A 1 71 ? -9.227 -4.258 -11.221 1.00 98.56 71 ILE A C 1
ATOM 570 O O . ILE A 1 71 ? -9.873 -5.006 -11.963 1.00 98.56 71 ILE A O 1
ATOM 574 N N . ARG A 1 72 ? -8.334 -3.391 -11.694 1.00 98.44 72 ARG A N 1
ATOM 575 C CA . ARG A 1 72 ? -8.114 -3.127 -13.117 1.00 98.44 72 ARG A CA 1
ATOM 576 C C . ARG A 1 72 ? -6.673 -3.431 -13.501 1.00 98.44 72 ARG A C 1
ATOM 578 O O . ARG A 1 72 ? -5.750 -2.791 -13.010 1.00 98.44 72 ARG A O 1
ATOM 585 N N . GLY A 1 73 ? -6.484 -4.352 -14.440 1.00 98.31 73 GLY A N 1
ATOM 586 C CA . GLY A 1 73 ? -5.197 -4.541 -15.102 1.00 98.31 73 GLY A CA 1
ATOM 587 C C . GLY A 1 73 ? -4.886 -3.382 -16.049 1.00 98.31 73 GLY A C 1
ATOM 588 O O . GLY A 1 73 ? -5.737 -2.986 -16.854 1.00 98.31 73 GLY A O 1
ATOM 589 N N . LYS A 1 74 ? -3.664 -2.852 -15.980 1.00 98.12 74 LYS A N 1
ATOM 590 C CA . LYS A 1 74 ? -3.174 -1.741 -16.808 1.00 98.12 74 LYS A CA 1
ATOM 591 C C . LYS A 1 74 ? -1.887 -2.125 -17.555 1.00 98.12 74 LYS A C 1
ATOM 593 O O . LYS A 1 74 ? -1.110 -2.939 -17.059 1.00 98.12 74 LYS A O 1
ATOM 598 N N . PRO A 1 75 ? -1.641 -1.573 -18.755 1.00 97.44 75 PRO A N 1
ATOM 599 C CA . PRO A 1 75 ? -0.376 -1.777 -19.464 1.00 97.44 75 PRO A CA 1
ATOM 600 C C . PRO A 1 75 ? 0.812 -1.236 -18.659 1.00 97.44 75 PRO A C 1
ATOM 602 O O . PRO A 1 75 ? 0.641 -0.365 -17.813 1.00 97.44 75 PRO A O 1
ATOM 605 N N . THR A 1 76 ? 2.014 -1.729 -18.953 1.00 97.12 76 THR A N 1
ATOM 606 C CA . THR A 1 76 ? 3.248 -1.296 -18.286 1.00 97.12 76 THR A CA 1
ATOM 607 C C . THR A 1 76 ? 3.407 0.217 -18.337 1.00 97.12 76 THR A C 1
ATOM 609 O O . THR A 1 76 ? 3.199 0.833 -19.382 1.00 97.12 76 THR A O 1
ATOM 612 N N . THR A 1 77 ? 3.719 0.796 -17.182 1.00 96.75 77 THR A N 1
ATOM 613 C CA . THR A 1 77 ? 3.834 2.236 -16.973 1.00 96.75 77 THR A CA 1
ATOM 614 C C . THR A 1 77 ? 5.082 2.515 -16.142 1.00 96.75 77 THR A C 1
ATOM 616 O O . THR A 1 77 ? 5.362 1.797 -15.181 1.00 96.75 77 THR A O 1
ATOM 619 N N . TRP A 1 78 ? 5.815 3.558 -16.516 1.00 95.94 78 TRP A N 1
ATOM 620 C CA . TRP A 1 78 ? 7.029 4.015 -15.850 1.00 95.94 78 TRP A CA 1
ATOM 621 C C . TRP A 1 78 ? 6.867 5.444 -15.340 1.00 95.94 78 TRP A C 1
ATOM 623 O O . TRP A 1 78 ? 6.121 6.228 -15.933 1.00 95.94 78 TRP A O 1
ATOM 633 N N . PHE A 1 79 ? 7.618 5.803 -14.304 1.00 93.50 79 PHE A N 1
ATOM 634 C CA . PHE A 1 79 ? 7.851 7.194 -13.936 1.00 93.50 79 PHE A CA 1
ATOM 635 C C . PHE A 1 79 ? 8.732 7.870 -14.992 1.00 93.50 79 PHE A C 1
ATOM 637 O O . PHE A 1 79 ? 9.741 7.319 -15.448 1.00 93.50 79 PHE A O 1
ATOM 644 N N . ARG A 1 80 ? 8.337 9.069 -15.419 1.00 93.25 80 ARG A N 1
ATOM 645 C CA . ARG A 1 80 ? 9.048 9.853 -16.436 1.00 93.25 80 ARG A CA 1
ATOM 646 C C . ARG A 1 80 ? 10.262 10.565 -15.854 1.00 93.25 80 ARG A C 1
ATOM 648 O O . ARG A 1 80 ? 10.245 10.922 -14.682 1.00 93.25 80 ARG A O 1
ATOM 655 N N . ARG A 1 81 ? 11.265 10.857 -16.692 1.00 89.00 81 ARG A N 1
ATOM 656 C CA . ARG A 1 81 ? 12.482 11.625 -16.324 1.00 89.00 81 ARG A CA 1
ATOM 657 C C . ARG A 1 81 ? 12.214 13.006 -15.736 1.00 89.00 81 ARG A C 1
ATOM 659 O O . ARG A 1 81 ? 13.078 13.555 -15.070 1.00 89.00 81 ARG A O 1
ATOM 666 N N . ASP A 1 82 ? 11.064 13.588 -16.046 1.00 87.25 82 ASP A N 1
ATOM 667 C CA . ASP A 1 82 ? 10.614 14.876 -15.527 1.00 87.25 82 ASP A CA 1
ATOM 668 C C . ASP A 1 82 ? 9.664 14.744 -14.328 1.00 87.25 82 ASP A C 1
ATOM 670 O O . ASP A 1 82 ? 9.042 15.731 -13.943 1.00 87.25 82 ASP A O 1
ATOM 674 N N . SER A 1 83 ? 9.563 13.551 -13.729 1.00 84.62 83 SER A N 1
ATOM 675 C CA . SER A 1 83 ? 8.956 13.392 -12.406 1.00 84.62 83 SER A CA 1
ATOM 676 C C . SER A 1 83 ? 9.799 14.113 -11.367 1.00 84.62 83 SER A C 1
ATOM 678 O O . SER A 1 83 ? 11.028 14.109 -11.439 1.00 84.62 83 SER A O 1
ATOM 680 N N . THR A 1 84 ? 9.131 14.687 -10.380 1.00 76.44 84 THR A N 1
ATOM 681 C CA . THR A 1 84 ? 9.773 15.281 -9.209 1.00 76.44 84 THR A CA 1
ATOM 682 C C . THR A 1 84 ? 9.245 14.610 -7.943 1.00 76.44 84 THR A C 1
ATOM 684 O O . THR A 1 84 ? 8.288 13.836 -8.011 1.00 76.44 84 THR A O 1
ATOM 687 N N . ALA A 1 85 ? 9.847 14.886 -6.783 1.00 69.44 85 ALA A N 1
ATOM 688 C CA . ALA A 1 85 ? 9.316 14.409 -5.502 1.00 69.44 85 ALA A CA 1
ATOM 689 C C . ALA A 1 85 ? 7.905 14.970 -5.211 1.00 69.44 85 ALA A C 1
ATOM 691 O O . ALA A 1 85 ? 7.171 14.445 -4.378 1.00 69.44 85 ALA A O 1
ATOM 692 N N . GLU A 1 86 ? 7.520 16.045 -5.902 1.00 69.81 86 GLU A N 1
ATOM 693 C CA . GLU A 1 86 ? 6.255 16.757 -5.731 1.00 69.81 86 GLU A CA 1
ATOM 694 C C . GLU A 1 86 ? 5.186 16.367 -6.755 1.00 69.81 86 GLU A C 1
ATOM 696 O O . GLU A 1 86 ? 3.993 16.414 -6.449 1.00 69.81 86 GLU A O 1
ATOM 701 N N . GLU A 1 87 ? 5.593 16.022 -7.976 1.00 77.94 87 GLU A N 1
ATOM 702 C CA . GLU A 1 87 ? 4.690 15.645 -9.056 1.00 77.94 87 GLU A CA 1
ATOM 703 C C . GLU A 1 87 ? 5.257 14.449 -9.820 1.00 77.94 87 GLU A C 1
ATOM 705 O O . GLU A 1 87 ? 6.137 14.566 -10.678 1.00 77.94 87 GLU A O 1
ATOM 710 N N . PHE A 1 88 ? 4.709 13.272 -9.526 1.00 83.69 88 PHE A N 1
ATOM 711 C CA . PHE A 1 88 ? 5.024 12.070 -10.279 1.00 83.69 88 PHE A CA 1
ATOM 712 C C . PHE A 1 88 ? 4.342 12.114 -11.642 1.00 83.69 88 PHE A C 1
ATOM 714 O O . PHE A 1 88 ? 3.114 12.176 -11.748 1.00 83.69 88 PHE A O 1
ATOM 721 N N . GLN A 1 89 ? 5.144 12.037 -12.701 1.00 89.31 89 GLN A N 1
ATOM 722 C CA . GLN A 1 89 ? 4.645 11.932 -14.061 1.00 89.31 89 GLN A CA 1
ATOM 723 C C . GLN A 1 89 ? 4.854 10.517 -14.578 1.00 89.31 89 GLN A C 1
ATOM 725 O O . GLN A 1 89 ? 5.878 9.890 -14.328 1.00 89.31 89 GLN A O 1
ATOM 730 N N . VAL A 1 90 ? 3.893 10.011 -15.346 1.00 93.50 90 VAL A N 1
ATOM 731 C CA . VAL A 1 90 ? 3.923 8.628 -15.829 1.00 93.50 90 VAL A CA 1
ATOM 732 C C . VAL A 1 90 ? 3.913 8.548 -17.351 1.00 93.50 90 VAL A C 1
ATOM 734 O O . VAL A 1 90 ? 3.400 9.435 -18.037 1.00 93.50 90 VAL A O 1
ATOM 737 N N . THR A 1 91 ? 4.495 7.484 -17.895 1.00 94.81 91 THR A N 1
ATOM 738 C CA . THR A 1 91 ? 4.572 7.217 -19.336 1.00 94.81 91 THR A CA 1
ATOM 739 C C . THR A 1 91 ? 4.470 5.728 -19.638 1.00 94.81 91 THR A C 1
ATOM 741 O O . THR A 1 91 ? 4.785 4.886 -18.805 1.00 94.81 91 THR A O 1
ATOM 744 N N . GLN A 1 92 ? 4.050 5.406 -20.859 1.00 95.25 92 GLN A N 1
ATOM 745 C CA . GLN A 1 92 ? 4.114 4.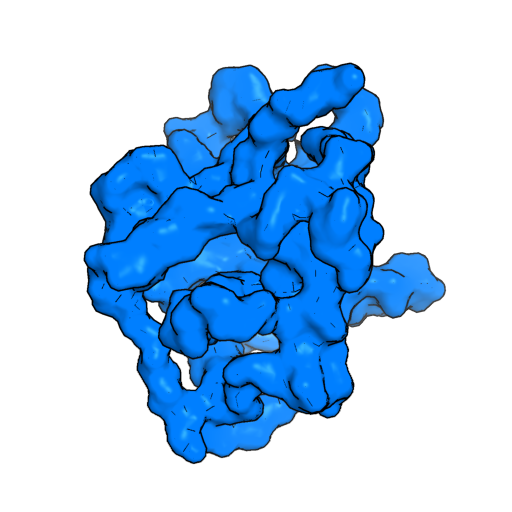056 -21.433 1.00 95.25 92 GLN A CA 1
ATOM 746 C C . GLN A 1 92 ? 5.268 3.917 -22.440 1.00 95.25 92 GLN A C 1
ATOM 748 O O . GLN A 1 92 ? 5.415 2.876 -23.076 1.00 95.25 92 GLN A O 1
ATOM 753 N N . ASP A 1 93 ? 6.065 4.972 -22.611 1.00 95.50 93 ASP A N 1
ATOM 754 C CA . ASP A 1 93 ? 7.247 5.007 -23.465 1.00 95.50 93 ASP A CA 1
ATOM 755 C C . ASP A 1 93 ? 8.509 4.902 -22.599 1.00 95.50 93 ASP A C 1
ATOM 757 O O . ASP A 1 93 ? 8.857 5.841 -21.878 1.00 95.50 93 ASP A O 1
ATOM 761 N N . ILE A 1 94 ? 9.197 3.760 -22.679 1.00 94.00 94 ILE A N 1
ATOM 762 C CA . ILE A 1 94 ? 10.413 3.486 -21.901 1.00 94.00 94 ILE A CA 1
ATOM 763 C C . ILE A 1 94 ? 11.525 4.509 -22.174 1.00 94.00 94 ILE A C 1
ATOM 765 O O . ILE A 1 94 ? 12.292 4.828 -21.268 1.00 94.00 94 ILE A O 1
ATOM 769 N N . GLU A 1 95 ? 11.581 5.111 -23.365 1.00 94.38 95 GLU A N 1
ATOM 770 C CA . GLU A 1 95 ? 12.601 6.117 -23.696 1.00 94.38 95 GLU A CA 1
ATOM 771 C C . GLU A 1 95 ? 12.408 7.435 -22.932 1.00 94.38 95 GLU A C 1
ATOM 773 O O . GLU A 1 95 ? 13.341 8.234 -22.806 1.00 94.38 95 GLU A O 1
ATOM 778 N N . GLN A 1 96 ? 11.207 7.659 -22.393 1.00 94.19 96 GLN A N 1
ATOM 779 C CA . GLN A 1 96 ? 10.864 8.809 -21.553 1.00 94.19 96 GLN A CA 1
ATOM 780 C C . GLN A 1 96 ? 10.975 8.501 -20.052 1.00 94.19 96 GLN A C 1
ATOM 782 O O . GLN A 1 96 ? 10.811 9.411 -19.236 1.00 94.19 96 GLN A O 1
ATOM 787 N N . SER A 1 97 ? 11.242 7.245 -19.678 1.00 92.31 97 SER A N 1
ATOM 788 C CA . SER A 1 97 ? 11.341 6.813 -18.279 1.00 92.31 97 SER A CA 1
ATOM 789 C C . SER A 1 97 ? 12.643 7.264 -17.607 1.00 92.31 97 SER A C 1
ATOM 791 O O . SER A 1 97 ? 13.668 7.438 -18.281 1.00 92.31 97 SER A O 1
ATOM 793 N N . ILE A 1 98 ? 12.603 7.452 -16.279 1.00 90.81 98 ILE A N 1
ATOM 794 C CA . ILE A 1 98 ? 13.796 7.694 -15.438 1.00 90.81 98 ILE A CA 1
ATOM 795 C C . ILE A 1 98 ? 14.820 6.581 -15.678 1.00 90.81 98 ILE A C 1
ATOM 797 O O . ILE A 1 98 ? 15.974 6.849 -16.014 1.00 90.81 98 ILE A O 1
ATOM 801 N N . SER A 1 99 ? 14.356 5.337 -15.582 1.00 91.12 99 SER A N 1
ATOM 802 C CA . SER A 1 99 ? 15.115 4.120 -15.831 1.00 91.12 99 SER A CA 1
ATOM 803 C C . SER A 1 99 ? 14.163 2.978 -16.234 1.00 91.12 99 SER A C 1
ATOM 805 O O . SER A 1 99 ? 12.949 3.079 -16.021 1.00 91.12 99 SER A O 1
ATOM 807 N N . PRO A 1 100 ? 14.680 1.852 -16.765 1.00 91.06 100 PRO A N 1
ATOM 808 C CA . PRO A 1 100 ? 13.865 0.673 -17.081 1.00 91.06 100 PRO A CA 1
ATOM 809 C C . PRO A 1 100 ? 13.107 0.085 -15.879 1.00 91.06 100 PRO A C 1
ATOM 811 O O . PRO A 1 100 ? 12.102 -0.607 -16.068 1.00 91.06 100 PRO A O 1
ATOM 814 N N . THR A 1 101 ? 13.591 0.355 -14.666 1.00 92.81 101 THR A N 1
ATOM 815 C CA . THR A 1 101 ? 13.083 -0.137 -13.379 1.00 92.81 101 THR A CA 1
ATOM 816 C C . THR A 1 101 ? 12.314 0.921 -12.589 1.00 92.81 101 THR A C 1
ATOM 818 O O . THR A 1 101 ? 11.768 0.600 -11.535 1.00 92.81 101 THR A O 1
ATOM 821 N N . ALA A 1 102 ? 12.181 2.144 -13.115 1.00 92.75 102 ALA A N 1
ATOM 822 C CA . ALA A 1 102 ? 11.332 3.190 -12.555 1.00 92.75 102 ALA A CA 1
ATOM 823 C C . ALA A 1 102 ? 9.850 2.928 -12.856 1.00 92.75 102 ALA A C 1
ATOM 825 O O . ALA A 1 102 ? 9.227 3.609 -13.670 1.00 92.75 102 ALA A O 1
ATOM 826 N N . LEU A 1 103 ? 9.310 1.863 -12.277 1.00 92.75 103 LEU A N 1
ATOM 827 C CA . LEU A 1 103 ? 8.020 1.274 -12.619 1.00 92.75 103 LEU A CA 1
ATOM 828 C C . LEU A 1 103 ? 6.923 1.763 -11.679 1.00 92.75 103 LEU A C 1
ATOM 830 O O . LEU A 1 103 ? 7.145 1.908 -10.485 1.00 92.75 103 LEU A O 1
ATOM 834 N N . VAL A 1 104 ? 5.712 1.924 -12.210 1.00 94.00 104 VAL A N 1
ATOM 835 C CA . VAL A 1 104 ? 4.505 2.080 -11.389 1.00 94.00 104 VAL A CA 1
ATOM 836 C C . VAL A 1 104 ? 3.879 0.693 -11.242 1.00 94.00 104 VAL A C 1
ATOM 838 O O . VAL A 1 104 ? 3.296 0.220 -12.216 1.00 94.00 104 VAL A O 1
ATOM 841 N N . PRO A 1 105 ? 4.003 -0.007 -10.099 1.00 94.44 105 PRO A N 1
ATOM 842 C CA . PRO A 1 105 ? 3.474 -1.366 -9.961 1.00 94.44 105 PRO A CA 1
ATOM 843 C C . PRO A 1 105 ? 1.960 -1.379 -9.719 1.00 94.44 105 PRO A C 1
ATOM 845 O O . PRO A 1 105 ? 1.238 -2.237 -10.239 1.00 94.44 105 PRO A O 1
ATOM 848 N N . SER A 1 106 ? 1.467 -0.403 -8.962 1.00 96.94 106 SER A N 1
ATOM 849 C CA . SER A 1 106 ? 0.069 -0.269 -8.581 1.00 96.94 106 SER A CA 1
ATOM 850 C C . SER A 1 106 ? -0.326 1.195 -8.393 1.00 96.94 106 SER A C 1
ATOM 852 O O . SER A 1 106 ? 0.526 2.081 -8.411 1.00 96.94 106 SER A O 1
ATOM 854 N N . PHE A 1 107 ? -1.632 1.455 -8.328 1.00 96.69 107 PHE A N 1
ATOM 855 C CA . PHE A 1 107 ? -2.182 2.767 -7.991 1.00 96.69 107 PHE A CA 1
ATOM 856 C C . PHE A 1 107 ? -3.612 2.639 -7.461 1.00 96.69 107 PHE A C 1
ATOM 858 O O . PHE A 1 107 ? -4.421 1.907 -8.045 1.00 96.69 107 PHE A O 1
ATOM 865 N N . ILE A 1 108 ? -3.956 3.393 -6.419 1.00 97.12 108 ILE A N 1
ATOM 866 C CA . ILE A 1 108 ? -5.334 3.550 -5.943 1.00 97.12 108 ILE A CA 1
ATOM 867 C C . ILE A 1 108 ? -6.032 4.746 -6.612 1.00 97.12 108 ILE A C 1
ATOM 869 O O . ILE A 1 108 ? -5.643 5.904 -6.466 1.00 97.12 108 ILE A O 1
ATOM 873 N N . ASP A 1 109 ? -7.125 4.485 -7.330 1.00 96.94 109 ASP A N 1
ATOM 874 C CA . ASP A 1 109 ? -7.943 5.526 -7.955 1.00 96.94 109 ASP A CA 1
ATOM 875 C C . ASP A 1 109 ? -9.198 5.843 -7.136 1.00 96.94 109 ASP A C 1
ATOM 877 O O . ASP A 1 109 ? -10.089 5.010 -6.966 1.00 96.94 109 ASP A O 1
ATOM 881 N N . TYR A 1 110 ? -9.307 7.101 -6.702 1.00 95.62 110 TYR A N 1
ATOM 882 C CA . TYR A 1 110 ? -10.488 7.658 -6.029 1.00 95.62 110 TYR A CA 1
ATOM 883 C C . TYR A 1 110 ? -11.354 8.531 -6.950 1.00 95.62 110 TYR A C 1
ATOM 885 O O . TYR A 1 110 ? -12.201 9.287 -6.464 1.00 95.62 110 TYR A O 1
ATOM 893 N N . GLY A 1 111 ? -11.150 8.498 -8.272 1.00 94.06 111 GLY A N 1
ATOM 894 C CA . GLY A 1 111 ? -11.841 9.374 -9.223 1.00 94.06 111 GLY A CA 1
ATOM 895 C C . GLY A 1 111 ? -13.366 9.348 -9.083 1.00 94.06 111 GLY A C 1
ATOM 896 O O . GLY A 1 111 ? -14.016 10.397 -9.084 1.00 94.06 111 GLY A O 1
ATOM 897 N N . ARG A 1 112 ? -13.958 8.166 -8.867 1.00 92.75 112 ARG A N 1
ATOM 898 C CA . ARG A 1 112 ? -15.405 8.037 -8.633 1.00 92.75 112 ARG A CA 1
ATOM 899 C C . ARG A 1 112 ? -15.852 8.712 -7.337 1.00 92.75 112 ARG A C 1
ATOM 901 O O . ARG A 1 112 ? -16.876 9.400 -7.352 1.00 92.75 112 ARG A O 1
ATOM 908 N N . TRP A 1 113 ? -15.107 8.560 -6.244 1.00 94.75 113 TRP A N 1
ATOM 909 C CA . TRP A 1 113 ? -15.424 9.231 -4.984 1.00 94.75 113 TRP A CA 1
ATOM 910 C C . TRP A 1 113 ? -15.364 10.749 -5.152 1.00 94.75 113 TRP A C 1
ATOM 912 O O . TRP A 1 113 ? -16.347 11.425 -4.857 1.00 94.75 113 TRP A O 1
ATOM 922 N N . LYS A 1 114 ? -14.288 11.279 -5.744 1.00 92.06 114 LYS A N 1
ATOM 923 C CA . LYS A 1 114 ? -14.136 12.722 -6.009 1.00 92.06 114 LYS A CA 1
ATOM 924 C C . LYS A 1 114 ? -15.311 13.308 -6.805 1.00 92.06 114 LYS A C 1
ATOM 926 O O . LYS A 1 114 ? -15.733 14.425 -6.533 1.00 92.06 114 LYS A O 1
ATOM 931 N N . ASN A 1 115 ? -15.867 12.541 -7.744 1.00 93.12 115 ASN A N 1
ATOM 932 C CA . ASN A 1 115 ? -16.972 12.988 -8.597 1.00 93.12 115 ASN A CA 1
ATOM 933 C C . ASN A 1 115 ? -18.366 12.823 -7.969 1.00 93.12 115 ASN A C 1
ATOM 935 O O . ASN A 1 115 ? -19.280 13.568 -8.313 1.00 93.12 115 ASN A O 1
ATOM 939 N N . THR A 1 116 ? -18.564 11.827 -7.101 1.00 94.12 116 THR A N 1
ATOM 940 C CA . THR A 1 116 ? -19.899 11.457 -6.584 1.00 94.12 116 THR A CA 1
ATOM 941 C C . THR A 1 116 ? -20.105 11.778 -5.108 1.00 94.12 116 THR A C 1
ATOM 943 O O . THR A 1 116 ? -21.230 11.701 -4.622 1.00 94.12 116 THR A O 1
ATOM 946 N N . GLY A 1 117 ? -19.032 12.067 -4.369 1.00 91.50 117 GLY A N 1
ATOM 947 C CA . GLY A 1 117 ? -19.044 12.188 -2.911 1.00 91.50 117 GLY A CA 1
ATOM 948 C C . GLY A 1 117 ? -19.229 10.860 -2.165 1.00 91.50 117 GLY A C 1
ATOM 949 O O . GLY A 1 117 ? -19.126 10.839 -0.945 1.00 91.50 117 GLY A O 1
ATOM 950 N N . THR A 1 118 ? -19.463 9.745 -2.868 1.00 92.81 118 THR A N 1
ATOM 951 C CA . THR A 1 118 ? -19.650 8.424 -2.251 1.00 92.81 118 THR A CA 1
ATOM 952 C C . THR A 1 118 ? -18.315 7.679 -2.165 1.00 92.81 118 THR A C 1
ATOM 954 O O . THR A 1 118 ? -17.681 7.493 -3.213 1.00 92.81 118 THR A O 1
ATOM 957 N N . PRO A 1 119 ? -17.895 7.213 -0.971 1.00 94.50 119 PRO A N 1
ATOM 958 C CA . PRO A 1 119 ? -16.647 6.477 -0.804 1.00 94.50 119 PRO A CA 1
ATOM 959 C C . PRO A 1 119 ? -16.553 5.286 -1.757 1.00 94.50 119 PRO A C 1
ATOM 961 O O . PRO A 1 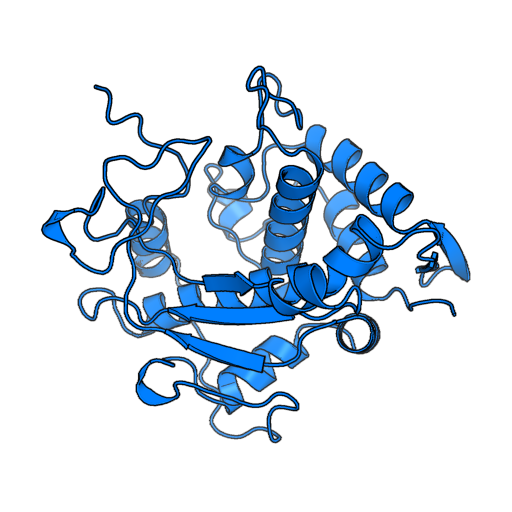119 ? -17.395 4.389 -1.759 1.00 94.50 119 PRO A O 1
ATOM 964 N N . SER A 1 120 ? -15.547 5.322 -2.623 1.00 96.81 120 SER A N 1
ATOM 965 C CA . SER A 1 120 ? -15.258 4.279 -3.602 1.00 96.81 120 SER A CA 1
ATOM 966 C C . SER A 1 120 ? -13.814 4.389 -4.071 1.00 96.81 120 SER A C 1
ATOM 968 O O . SER A 1 120 ? -13.289 5.497 -4.211 1.00 96.81 120 SER A O 1
ATOM 970 N N . ALA A 1 121 ? -13.185 3.245 -4.314 1.00 97.75 121 ALA A N 1
ATOM 971 C CA . ALA A 1 121 ? -11.838 3.179 -4.857 1.00 97.75 121 ALA A CA 1
ATOM 972 C C . ALA A 1 121 ? -11.696 2.024 -5.853 1.00 97.75 121 ALA A C 1
ATOM 974 O O . ALA A 1 121 ? -12.356 0.993 -5.705 1.00 97.75 121 ALA A O 1
ATOM 975 N N . ASP A 1 122 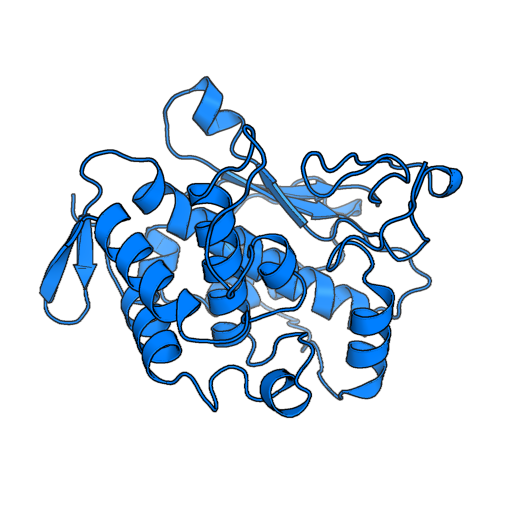? -10.818 2.187 -6.836 1.00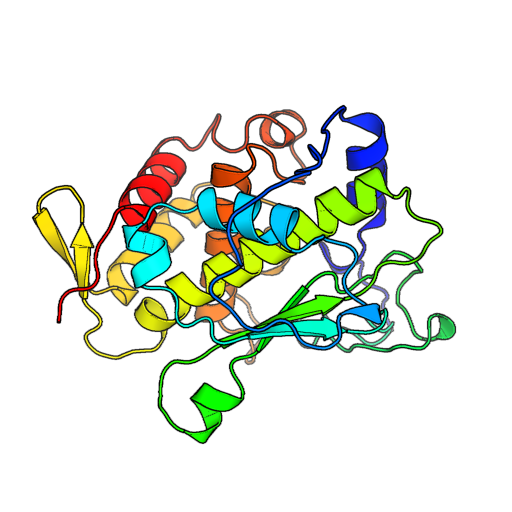 98.31 122 ASP A N 1
ATOM 976 C CA . ASP A 1 122 ? -10.396 1.126 -7.746 1.00 98.31 122 ASP A CA 1
ATOM 977 C C . ASP A 1 122 ? -8.890 0.898 -7.603 1.00 98.31 122 ASP A C 1
ATOM 979 O O . ASP A 1 122 ? -8.121 1.855 -7.592 1.00 98.31 122 ASP A O 1
ATOM 983 N N . ILE A 1 123 ? -8.459 -0.361 -7.556 1.00 98.62 123 ILE A N 1
ATOM 984 C CA . ILE A 1 123 ? -7.032 -0.702 -7.583 1.00 98.62 123 ILE A CA 1
ATOM 985 C C . ILE A 1 123 ? -6.617 -0.916 -9.028 1.00 98.62 123 ILE A C 1
ATOM 987 O O . ILE A 1 123 ? -7.230 -1.704 -9.754 1.00 98.62 123 ILE A O 1
ATOM 991 N N . TRP A 1 124 ? -5.566 -0.237 -9.457 1.00 98.50 124 TRP A N 1
ATOM 992 C CA . TRP A 1 124 ? -4.927 -0.472 -10.740 1.00 98.50 124 TRP A CA 1
ATOM 993 C C . TRP A 1 124 ? -3.651 -1.272 -10.508 1.00 98.50 124 TRP A C 1
ATOM 995 O O . TRP A 1 124 ? -2.817 -0.877 -9.704 1.00 98.50 124 TRP A O 1
ATOM 1005 N N . LEU A 1 125 ? -3.508 -2.395 -11.208 1.00 98.31 125 LEU A N 1
ATOM 1006 C CA . LEU A 1 125 ? -2.296 -3.214 -11.203 1.00 98.31 125 LEU A CA 1
ATOM 1007 C C . LEU A 1 125 ? -1.676 -3.154 -12.592 1.00 98.31 125 LEU A C 1
ATOM 1009 O O . LEU A 1 125 ? -2.312 -3.542 -13.580 1.00 98.31 125 LEU A O 1
ATOM 1013 N N . TYR A 1 126 ? -0.457 -2.643 -12.679 1.00 98.19 126 TYR A N 1
ATOM 1014 C CA . TYR A 1 126 ? 0.225 -2.443 -13.948 1.00 98.19 126 TYR A CA 1
ATOM 1015 C C . TYR A 1 126 ? 1.083 -3.656 -14.285 1.00 98.19 126 TYR A C 1
ATOM 1017 O O . TYR A 1 126 ? 1.817 -4.174 -13.452 1.00 98.19 126 TYR A O 1
ATOM 1025 N N . LYS A 1 127 ? 1.019 -4.112 -15.534 1.00 97.38 127 LYS A N 1
ATOM 1026 C CA . LYS A 1 127 ? 1.878 -5.193 -16.021 1.00 97.38 127 LYS A CA 1
ATOM 1027 C C . LYS A 1 127 ? 3.352 -4.811 -15.875 1.00 97.38 127 LYS A C 1
ATOM 1029 O O . LYS A 1 127 ? 3.733 -3.726 -16.312 1.00 97.38 127 LYS A O 1
ATOM 1034 N N . LEU A 1 128 ? 4.197 -5.718 -15.395 1.00 96.62 128 LEU A N 1
ATOM 1035 C CA . LEU A 1 128 ? 5.631 -5.460 -15.269 1.00 96.62 128 LEU A CA 1
ATOM 1036 C C . LEU A 1 128 ? 6.424 -5.946 -16.510 1.00 96.62 128 LEU A C 1
ATOM 1038 O O . LEU A 1 128 ? 5.982 -6.870 -17.215 1.00 96.62 128 LEU A O 1
ATOM 1042 N N . PRO A 1 129 ? 7.586 -5.327 -16.815 1.00 95.38 129 PRO A N 1
ATOM 1043 C CA . PRO A 1 129 ? 8.462 -5.738 -17.915 1.00 95.38 129 PRO A CA 1
ATOM 1044 C C . PRO A 1 129 ? 8.880 -7.208 -17.796 1.00 95.38 129 PRO A C 1
ATOM 1046 O O . PRO A 1 129 ? 9.076 -7.717 -16.694 1.00 95.38 129 PRO A O 1
ATOM 1049 N N . GLN A 1 130 ? 9.001 -7.921 -18.918 1.00 93.94 130 GLN A N 1
ATOM 1050 C CA . GLN A 1 130 ? 9.264 -9.370 -18.900 1.00 93.94 130 GLN A CA 1
ATOM 1051 C C . GLN A 1 130 ? 10.715 -9.727 -18.559 1.00 93.94 130 GLN A C 1
ATOM 1053 O O . GLN A 1 130 ? 10.996 -10.888 -18.265 1.00 93.94 130 GLN A O 1
ATOM 1058 N N . GLU A 1 131 ? 11.598 -8.735 -18.583 1.00 93.81 131 GLU A N 1
ATOM 1059 C CA . GLU A 1 131 ? 13.003 -8.792 -18.198 1.00 93.81 131 GLU A CA 1
ATOM 1060 C C . GLU A 1 131 ? 13.164 -9.101 -16.704 1.00 93.81 131 GLU A C 1
ATOM 1062 O O . GLU A 1 131 ? 14.094 -9.807 -16.326 1.00 93.81 131 GLU A O 1
ATOM 1067 N N . ILE A 1 132 ? 12.227 -8.644 -15.865 1.00 95.44 132 ILE A N 1
ATOM 1068 C CA . ILE A 1 132 ? 12.177 -8.987 -14.439 1.00 95.44 132 ILE A CA 1
ATOM 1069 C C . ILE A 1 132 ? 11.675 -10.422 -14.308 1.00 95.44 132 ILE A C 1
ATOM 1071 O O . ILE A 1 132 ? 10.682 -10.785 -14.940 1.00 95.44 132 ILE A O 1
ATOM 1075 N N . SER A 1 133 ? 12.294 -11.254 -13.471 1.00 95.25 133 SER A N 1
ATOM 1076 C CA . SER A 1 133 ? 11.861 -12.647 -13.317 1.00 95.25 133 SER A CA 1
ATOM 1077 C C . SER A 1 133 ? 10.385 -12.766 -12.887 1.00 95.25 133 SER A C 1
ATOM 1079 O O . SER A 1 133 ? 9.868 -11.969 -12.102 1.00 95.25 133 SER A O 1
ATOM 1081 N N . ARG A 1 134 ? 9.672 -13.796 -13.375 1.00 94.62 134 ARG A N 1
ATOM 1082 C CA . ARG A 1 134 ? 8.234 -13.990 -13.077 1.00 94.62 134 ARG A CA 1
ATOM 1083 C C . ARG A 1 134 ? 7.940 -14.038 -11.572 1.00 94.62 134 ARG A C 1
ATOM 1085 O O . ARG A 1 134 ? 6.877 -13.586 -11.158 1.00 94.62 134 ARG A O 1
ATOM 1092 N N . MET A 1 135 ? 8.850 -14.605 -10.778 1.00 94.88 135 MET A N 1
ATOM 1093 C CA . MET A 1 135 ? 8.708 -14.660 -9.322 1.00 94.88 135 MET A CA 1
ATOM 1094 C C . MET A 1 135 ? 8.726 -13.250 -8.722 1.00 94.88 135 MET A C 1
ATOM 1096 O O . MET A 1 135 ? 7.774 -12.871 -8.045 1.00 94.88 135 MET A O 1
ATOM 1100 N N . VAL A 1 136 ? 9.741 -12.447 -9.053 1.00 96.25 136 VAL A N 1
ATOM 1101 C CA . VAL A 1 136 ? 9.886 -11.072 -8.551 1.00 96.25 136 VAL A CA 1
ATOM 1102 C C . VAL A 1 136 ? 8.727 -10.185 -8.989 1.00 96.25 136 VAL A C 1
ATOM 1104 O O . VAL A 1 136 ? 8.170 -9.467 -8.164 1.00 96.25 136 VAL A O 1
ATOM 1107 N N . ARG A 1 137 ? 8.273 -10.295 -10.245 1.00 96.25 137 ARG A N 1
ATOM 1108 C CA . ARG A 1 137 ? 7.100 -9.532 -10.711 1.00 96.25 137 ARG A CA 1
ATOM 1109 C C . ARG A 1 137 ? 5.864 -9.804 -9.861 1.00 96.25 137 ARG A C 1
ATOM 1111 O O . ARG A 1 137 ? 5.122 -8.885 -9.538 1.00 96.25 137 ARG A O 1
ATOM 1118 N N . ARG A 1 138 ? 5.644 -11.058 -9.463 1.00 95.75 138 ARG A N 1
ATOM 1119 C CA . ARG A 1 138 ? 4.507 -11.420 -8.606 1.00 95.75 138 ARG A CA 1
ATOM 1120 C C . ARG A 1 138 ? 4.672 -10.935 -7.177 1.00 95.75 138 ARG A C 1
ATOM 1122 O O . ARG A 1 138 ? 3.675 -10.526 -6.601 1.00 95.75 138 ARG A O 1
ATOM 1129 N N . ILE A 1 139 ? 5.889 -10.939 -6.632 1.00 96.12 139 ILE A N 1
ATOM 1130 C CA . ILE A 1 139 ? 6.179 -10.353 -5.315 1.00 96.12 139 ILE A CA 1
ATOM 1131 C C . ILE A 1 139 ? 5.846 -8.856 -5.322 1.00 96.12 139 ILE A C 1
ATOM 1133 O O . ILE A 1 139 ? 5.067 -8.409 -4.483 1.00 96.12 139 ILE A O 1
ATOM 1137 N N . ILE A 1 140 ? 6.347 -8.115 -6.315 1.00 96.38 140 ILE A N 1
ATOM 1138 C CA . ILE A 1 140 ? 6.086 -6.676 -6.472 1.00 96.38 140 ILE A CA 1
ATOM 1139 C C . ILE A 1 140 ? 4.584 -6.404 -6.612 1.00 96.38 140 ILE A C 1
ATOM 1141 O O . ILE A 1 140 ? 4.036 -5.556 -5.914 1.00 96.38 140 ILE A O 1
ATOM 1145 N N . LEU A 1 141 ? 3.889 -7.143 -7.480 1.00 97.06 141 LEU A N 1
ATOM 1146 C CA . LEU A 1 141 ? 2.450 -6.954 -7.681 1.00 97.06 141 LEU A CA 1
ATOM 1147 C C . LEU A 1 141 ? 1.623 -7.355 -6.459 1.00 97.06 141 LEU A C 1
ATOM 1149 O O . LEU A 1 141 ? 0.569 -6.770 -6.223 1.00 97.06 141 LEU A O 1
ATOM 1153 N N . ALA A 1 142 ? 2.073 -8.346 -5.690 1.00 96.88 142 ALA A N 1
ATOM 1154 C CA . ALA A 1 142 ? 1.420 -8.749 -4.454 1.00 96.88 142 ALA A CA 1
ATOM 1155 C C . ALA A 1 142 ? 1.542 -7.666 -3.382 1.00 96.88 142 ALA A C 1
ATOM 1157 O O . ALA A 1 142 ? 0.540 -7.324 -2.758 1.00 96.88 142 ALA A O 1
ATOM 1158 N N . GLN A 1 143 ? 2.738 -7.095 -3.215 1.00 97.06 143 GLN A N 1
ATOM 1159 C CA . GLN A 1 143 ? 2.947 -5.927 -2.362 1.00 97.06 143 GLN A CA 1
ATOM 1160 C C . GLN A 1 143 ? 2.087 -4.752 -2.804 1.00 97.06 143 GLN A C 1
ATOM 1162 O O . GLN A 1 143 ? 1.336 -4.237 -1.984 1.00 97.06 143 GLN A O 1
ATOM 1167 N N . GLY A 1 144 ? 2.126 -4.396 -4.093 1.00 97.44 144 GLY A N 1
ATOM 1168 C CA . GLY A 1 144 ? 1.309 -3.317 -4.644 1.00 97.44 144 GLY A CA 1
ATOM 1169 C C . GLY A 1 144 ? -0.177 -3.537 -4.370 1.00 97.44 144 GLY A C 1
ATOM 1170 O O . GLY A 1 144 ? -0.845 -2.676 -3.814 1.00 97.44 144 GLY A O 1
ATOM 1171 N N . PHE A 1 145 ? -0.707 -4.733 -4.637 1.00 98.38 145 PHE A N 1
ATOM 1172 C CA . PHE A 1 145 ? -2.106 -5.040 -4.329 1.00 98.38 145 PHE A CA 1
ATOM 1173 C C . PHE A 1 145 ? -2.449 -4.877 -2.839 1.00 98.38 145 PHE A C 1
ATOM 1175 O O . PHE A 1 145 ? -3.463 -4.260 -2.516 1.00 98.38 145 PHE A O 1
ATOM 1182 N N . VAL A 1 146 ? -1.629 -5.422 -1.934 1.00 98.44 146 VAL A N 1
ATOM 1183 C CA . VAL A 1 146 ? -1.850 -5.312 -0.481 1.00 98.44 146 VAL A CA 1
ATOM 1184 C C . VAL A 1 146 ? -1.760 -3.850 -0.030 1.00 98.44 146 VAL A C 1
ATOM 1186 O O . VAL A 1 146 ? -2.620 -3.401 0.729 1.00 98.44 146 VAL A O 1
ATOM 1189 N N . HIS A 1 147 ? -0.787 -3.095 -0.539 1.00 98.44 147 HIS A N 1
ATOM 1190 C CA . HIS A 1 147 ? -0.632 -1.664 -0.296 1.00 98.44 147 HIS A CA 1
ATOM 1191 C C . HIS A 1 147 ? -1.901 -0.894 -0.709 1.00 98.44 147 HIS A C 1
ATOM 1193 O O . HIS A 1 147 ? -2.537 -0.249 0.131 1.00 98.44 147 HIS A O 1
ATOM 1199 N N . GLU A 1 148 ? -2.343 -1.018 -1.967 1.00 98.56 148 GLU A N 1
ATOM 1200 C CA . GLU A 1 148 ? -3.512 -0.269 -2.455 1.00 98.56 148 GLU A CA 1
ATOM 1201 C C . GLU A 1 148 ? -4.816 -0.718 -1.775 1.00 98.56 148 GLU A C 1
ATOM 1203 O O . GLU A 1 148 ? -5.742 0.072 -1.560 1.00 98.56 148 GLU A O 1
ATOM 1208 N N . TYR A 1 149 ? -4.914 -1.995 -1.392 1.00 98.62 149 TYR A N 1
ATOM 1209 C CA . TYR A 1 149 ? -6.040 -2.459 -0.587 1.00 98.62 149 TYR A CA 1
ATOM 1210 C C . TYR A 1 149 ? -6.041 -1.799 0.796 1.00 98.62 149 TYR A C 1
ATOM 1212 O O . TYR A 1 149 ? -7.101 -1.377 1.264 1.00 98.62 149 TYR A O 1
ATOM 1220 N N . GLY A 1 150 ? -4.869 -1.623 1.413 1.00 98.44 150 GLY A N 1
ATOM 1221 C CA . GLY A 1 150 ? -4.694 -0.828 2.629 1.00 98.44 150 GLY A CA 1
ATOM 1222 C C . GLY A 1 150 ? -5.250 0.588 2.475 1.00 98.44 150 GLY A C 1
ATOM 1223 O O . GLY A 1 150 ? -6.033 1.041 3.314 1.00 98.44 150 GLY A O 1
ATOM 1224 N N . HIS A 1 151 ? -4.960 1.250 1.355 1.00 98.44 151 HIS A N 1
ATOM 1225 C CA . HIS A 1 151 ? -5.509 2.569 1.041 1.00 98.44 151 HIS A CA 1
ATOM 1226 C C . HIS A 1 151 ? -7.042 2.571 1.018 1.00 98.44 151 HIS A C 1
ATOM 1228 O O . HIS A 1 151 ? -7.672 3.438 1.630 1.00 98.44 151 HIS A O 1
ATOM 1234 N N . SER A 1 152 ? -7.659 1.550 0.414 1.00 98.25 152 SER A N 1
ATOM 1235 C CA . SER A 1 152 ? -9.120 1.398 0.397 1.00 98.25 152 SER A CA 1
ATOM 1236 C C . SER A 1 152 ? -9.752 1.229 1.790 1.00 98.25 152 SER A C 1
ATOM 1238 O O . SER A 1 152 ? -10.957 1.421 1.934 1.00 98.25 152 SER A O 1
ATOM 1240 N N . ILE A 1 153 ? -8.975 0.873 2.816 1.00 97.94 153 ILE A N 1
ATOM 1241 C CA . ILE A 1 153 ? -9.431 0.739 4.210 1.00 97.94 153 ILE A CA 1
ATOM 1242 C C . ILE A 1 153 ? -9.170 2.028 5.002 1.00 97.94 153 ILE A C 1
ATOM 1244 O O . ILE A 1 153 ? -9.981 2.414 5.846 1.00 97.94 153 ILE A O 1
ATOM 1248 N N . ILE A 1 154 ? -8.044 2.697 4.744 1.00 97.12 154 ILE A N 1
ATOM 1249 C CA . ILE A 1 154 ? -7.616 3.916 5.449 1.00 97.12 154 ILE A CA 1
ATOM 1250 C C . ILE A 1 154 ? -8.426 5.133 5.000 1.00 97.12 154 ILE A C 1
ATOM 1252 O O . ILE A 1 154 ? -8.822 5.958 5.824 1.00 97.12 154 ILE A O 1
ATOM 1256 N N . ALA A 1 155 ? -8.694 5.253 3.699 1.00 95.88 155 ALA A N 1
ATOM 1257 C CA . ALA A 1 155 ? -9.254 6.466 3.115 1.00 95.88 155 ALA A CA 1
ATOM 1258 C C . ALA A 1 155 ? -10.584 6.928 3.752 1.00 95.88 155 ALA A C 1
ATOM 1260 O O . ALA A 1 155 ? -10.718 8.129 4.005 1.00 95.88 155 ALA A O 1
ATOM 1261 N N . PRO A 1 156 ? -11.548 6.046 4.098 1.00 94.38 156 PRO A N 1
ATOM 1262 C CA . PRO A 1 156 ? -12.749 6.455 4.827 1.00 94.38 156 PRO A CA 1
ATOM 1263 C C . PRO A 1 156 ? -12.445 7.168 6.149 1.00 94.38 156 PRO A C 1
ATOM 1265 O O . PRO A 1 156 ? -13.005 8.234 6.394 1.00 94.38 156 PRO A O 1
ATOM 1268 N N . ALA A 1 157 ? -11.514 6.641 6.949 1.00 94.69 157 ALA A N 1
ATOM 1269 C CA . ALA A 1 157 ? -11.114 7.224 8.230 1.00 94.69 157 ALA A CA 1
ATOM 1270 C C . ALA A 1 157 ? -10.376 8.566 8.082 1.00 94.69 157 ALA A C 1
ATOM 1272 O O . ALA A 1 157 ? -10.419 9.395 8.987 1.00 94.69 157 ALA A O 1
ATOM 1273 N N . LEU A 1 158 ? -9.729 8.796 6.940 1.00 93.19 158 LEU A N 1
ATOM 1274 C CA . LEU A 1 158 ? -8.922 9.989 6.676 1.00 93.19 158 LEU A CA 1
ATOM 1275 C C . LEU A 1 158 ? -9.719 11.157 6.066 1.00 93.19 158 LEU A C 1
ATOM 1277 O O . LEU A 1 158 ? -9.387 12.334 6.285 1.00 93.19 158 LEU A O 1
ATOM 1281 N N . TYR A 1 159 ? -10.746 10.831 5.274 1.00 90.62 159 TYR A N 1
ATOM 1282 C CA . TYR A 1 159 ? -11.462 11.792 4.427 1.00 90.62 159 TYR A CA 1
ATOM 1283 C C . TYR 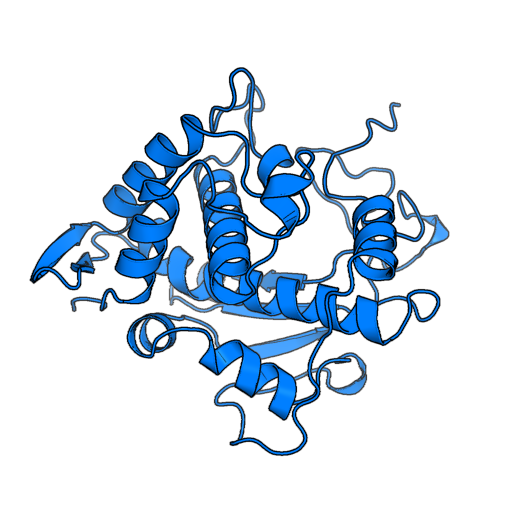A 1 159 ? -12.967 11.901 4.703 1.00 90.62 159 TYR A C 1
ATOM 1285 O O . TYR A 1 159 ? -13.599 12.802 4.155 1.00 90.62 159 TYR A O 1
ATOM 1293 N N . THR A 1 160 ? -13.551 11.038 5.540 1.00 91.00 160 THR A N 1
ATOM 1294 C CA . THR A 1 160 ? -14.967 11.143 5.935 1.00 91.00 160 THR A CA 1
ATOM 1295 C C . THR A 1 160 ? -15.082 11.803 7.307 1.00 91.00 160 THR A C 1
ATOM 1297 O O . THR A 1 160 ? -14.441 11.377 8.265 1.00 91.00 160 THR A O 1
ATOM 1300 N N . GLU A 1 161 ? -15.904 12.847 7.414 1.00 90.00 161 GLU A N 1
ATOM 1301 C CA . GLU A 1 161 ? -16.158 13.524 8.689 1.00 90.00 161 GLU A CA 1
ATOM 1302 C C . GLU A 1 161 ? -16.879 12.601 9.682 1.00 90.00 161 GLU A C 1
ATOM 1304 O O . GLU A 1 161 ? -17.809 11.886 9.309 1.00 90.00 161 GLU A O 1
ATOM 1309 N N . ASN A 1 162 ? -16.486 12.663 10.960 1.00 91.00 162 ASN A N 1
ATOM 1310 C CA . ASN A 1 162 ? -17.056 11.869 12.060 1.00 91.00 162 ASN A CA 1
ATOM 1311 C C . ASN A 1 162 ? -16.993 10.345 11.833 1.00 91.00 162 ASN A C 1
ATOM 1313 O O . ASN A 1 162 ? -17.857 9.599 12.305 1.00 91.00 162 ASN A O 1
ATOM 1317 N N . TYR A 1 163 ? -16.012 9.872 11.058 1.00 94.75 163 TYR A N 1
ATOM 1318 C CA . TYR A 1 163 ? -15.818 8.448 10.833 1.00 94.75 163 TYR A CA 1
ATOM 1319 C C . TYR A 1 163 ? -15.288 7.786 12.104 1.00 94.75 163 TYR A C 1
ATOM 1321 O O . TYR A 1 163 ? -14.149 8.020 12.498 1.00 94.75 163 TYR A O 1
ATOM 1329 N N . LYS A 1 164 ? -16.083 6.905 12.711 1.00 97.00 164 LYS A N 1
ATOM 1330 C CA . LYS A 1 164 ? -15.716 6.225 13.957 1.00 97.00 164 LYS A CA 1
ATOM 1331 C C . LYS A 1 164 ? -15.228 4.803 13.730 1.00 97.00 164 LYS A C 1
ATOM 1333 O O . LYS A 1 164 ? -15.804 4.036 12.949 1.00 97.00 164 LYS A O 1
ATOM 1338 N N . LEU A 1 165 ? -14.193 4.447 14.481 1.00 97.06 165 LEU A N 1
ATOM 1339 C CA . LEU A 1 165 ? -13.690 3.087 14.625 1.00 97.06 165 LEU A CA 1
ATOM 1340 C C . LEU A 1 165 ? -14.057 2.553 16.009 1.00 97.06 165 LEU A C 1
ATOM 1342 O O . LEU A 1 165 ? -13.865 3.234 17.018 1.00 97.06 165 LEU A O 1
ATOM 1346 N N . LEU A 1 166 ? -14.543 1.316 16.051 1.00 97.56 166 LEU A N 1
ATOM 1347 C CA . LEU A 1 166 ? -14.651 0.531 17.275 1.00 97.56 166 LEU A CA 1
ATOM 1348 C C . LEU A 1 166 ? -13.442 -0.402 17.349 1.00 97.56 166 LEU A C 1
ATOM 1350 O O . LEU A 1 166 ? -13.335 -1.352 16.572 1.00 97.56 166 LEU A O 1
ATOM 1354 N N . LEU A 1 167 ? -12.518 -0.109 18.260 1.00 96.50 167 LEU A N 1
ATOM 1355 C CA . LEU A 1 167 ? -11.323 -0.922 18.466 1.00 96.50 167 LEU A CA 1
ATOM 1356 C C . LEU A 1 167 ? -11.681 -2.258 19.142 1.00 96.50 167 LEU A C 1
ATOM 1358 O O . LEU A 1 167 ? -12.676 -2.325 19.868 1.00 96.50 167 LEU A O 1
ATOM 1362 N N . PRO A 1 168 ? -10.834 -3.300 19.023 1.00 95.56 168 PRO A N 1
ATOM 1363 C CA . PRO A 1 168 ? -11.065 -4.594 19.679 1.00 95.56 168 PRO A CA 1
ATOM 1364 C C . PRO A 1 168 ? -11.228 -4.518 21.205 1.00 95.56 168 PRO A C 1
ATOM 1366 O O . PRO A 1 168 ? -11.864 -5.373 21.815 1.00 95.56 168 PRO A O 1
ATOM 1369 N N . SER A 1 169 ? -10.676 -3.477 21.835 1.00 95.06 169 SER A N 1
ATOM 1370 C CA . SER A 1 169 ? -10.837 -3.198 23.267 1.00 95.06 169 SER A CA 1
ATOM 1371 C C . SER A 1 169 ? -12.235 -2.697 23.656 1.00 95.06 169 SER A C 1
ATOM 1373 O O . SER A 1 169 ? -12.512 -2.531 24.843 1.00 95.06 169 SER A O 1
ATOM 1375 N N . GLY A 1 170 ? -13.104 -2.415 22.682 1.00 95.06 170 GLY A N 1
ATOM 1376 C CA . GLY A 1 170 ? -14.394 -1.751 22.872 1.00 95.06 170 GLY A CA 1
ATOM 1377 C C . GLY A 1 170 ? -14.299 -0.224 22.942 1.00 95.06 170 GLY A C 1
ATOM 1378 O O . GLY A 1 170 ? -15.322 0.442 23.086 1.00 95.06 170 GLY A O 1
ATOM 1379 N N . ARG A 1 171 ? -13.090 0.347 22.840 1.00 95.31 171 ARG A N 1
ATOM 1380 C CA . ARG A 1 171 ? -12.890 1.800 22.773 1.00 95.31 171 ARG A CA 1
ATOM 1381 C C . ARG A 1 171 ? -13.328 2.326 21.408 1.00 95.31 171 ARG A C 1
ATOM 1383 O O . ARG A 1 171 ? -12.912 1.805 20.377 1.00 95.31 171 ARG A O 1
ATOM 1390 N N . GLU A 1 172 ? -14.109 3.397 21.422 1.00 96.56 172 GLU A N 1
ATOM 1391 C CA . GLU A 1 172 ? -14.446 4.165 20.225 1.00 96.56 172 GLU A CA 1
ATOM 1392 C C . GLU A 1 172 ? -13.448 5.299 20.031 1.00 96.56 172 GLU A C 1
ATOM 1394 O O . GLU A 1 172 ? -13.085 5.979 20.993 1.00 96.56 172 GLU A O 1
ATOM 1399 N N . VAL A 1 173 ? -13.016 5.493 18.789 1.00 96.00 173 VAL A N 1
ATOM 1400 C CA . VAL A 1 173 ? -12.077 6.548 18.396 1.00 96.00 173 VAL A CA 1
ATOM 1401 C C . VAL A 1 173 ? -12.514 7.169 17.075 1.00 96.00 173 VAL A C 1
ATOM 1403 O O . VAL A 1 173 ? -13.074 6.481 16.215 1.00 96.00 173 VAL A O 1
ATOM 1406 N N . GLU A 1 174 ? -12.248 8.460 16.898 1.00 96.69 174 GLU A N 1
ATOM 1407 C CA . GLU A 1 174 ? -12.367 9.093 15.586 1.00 96.69 174 GLU A CA 1
ATOM 1408 C C . GLU A 1 174 ? -11.240 8.590 14.676 1.00 96.69 174 GLU A C 1
ATOM 1410 O O . GLU A 1 174 ? -10.077 8.494 15.074 1.00 96.69 174 GLU A O 1
ATOM 1415 N N . GLY A 1 175 ? -11.580 8.248 13.436 1.00 95.12 175 GLY A N 1
ATOM 1416 C CA . GLY A 1 175 ? -10.666 7.613 12.490 1.00 95.12 175 GLY A CA 1
ATOM 1417 C C . GLY A 1 175 ? -9.461 8.489 12.163 1.00 95.12 175 GLY A C 1
ATOM 1418 O O . GLY A 1 175 ? -8.332 7.999 12.153 1.00 95.12 175 GLY A O 1
ATOM 1419 N N . LEU A 1 176 ? -9.688 9.791 11.969 1.00 95.81 176 LEU A N 1
ATOM 1420 C CA . LEU A 1 176 ? -8.612 10.748 11.728 1.00 95.81 176 LEU A CA 1
ATOM 1421 C C . LEU A 1 176 ? -7.683 10.859 12.941 1.00 95.81 176 LEU A C 1
ATOM 1423 O O . LEU A 1 176 ? -6.470 10.900 12.765 1.00 95.81 176 LEU A O 1
ATOM 1427 N N . GLU A 1 177 ? -8.230 10.880 14.158 1.00 95.69 177 GLU A N 1
ATOM 1428 C CA . GLU A 1 177 ? -7.422 10.931 15.381 1.00 95.69 177 GLU A CA 1
ATOM 1429 C C . GLU A 1 177 ? -6.534 9.692 15.500 1.00 95.69 177 GLU A C 1
ATOM 1431 O O . GLU A 1 177 ? -5.338 9.829 15.741 1.00 95.69 177 GLU A O 1
ATOM 1436 N N . TYR A 1 178 ? -7.078 8.503 15.231 1.00 96.06 178 TYR A N 1
ATOM 1437 C CA . TYR A 1 178 ? -6.310 7.258 15.256 1.00 96.06 178 TYR A CA 1
ATOM 1438 C C . TYR A 1 178 ? -5.168 7.249 14.227 1.00 96.06 178 TYR A C 1
ATOM 1440 O O . TYR A 1 178 ? -4.046 6.855 14.538 1.00 96.06 178 TYR A O 1
ATOM 1448 N N . ILE A 1 179 ? -5.427 7.716 13.000 1.00 96.44 179 ILE A N 1
ATOM 1449 C CA . ILE A 1 179 ? -4.392 7.813 11.957 1.00 96.44 179 ILE A CA 1
ATOM 1450 C C . ILE A 1 179 ? -3.304 8.826 12.354 1.00 96.44 179 ILE A C 1
ATOM 1452 O O . ILE A 1 179 ? -2.122 8.590 12.113 1.00 96.44 179 ILE A O 1
ATOM 1456 N N . LEU A 1 180 ? -3.670 9.935 13.001 1.00 96.12 180 LEU A N 1
ATOM 1457 C CA . LEU A 1 180 ? -2.701 10.912 13.508 1.00 96.12 180 LEU A CA 1
ATOM 1458 C C . LEU A 1 180 ? -1.915 10.397 14.727 1.00 96.12 180 LEU A C 1
ATOM 1460 O O . LEU A 1 180 ? -0.762 10.784 14.907 1.00 96.12 180 LEU A O 1
ATOM 1464 N N . GLU A 1 181 ? -2.499 9.533 15.561 1.00 95.94 181 GLU A N 1
ATOM 1465 C CA . GLU A 1 181 ? -1.772 8.814 16.619 1.00 95.94 181 GLU A CA 1
ATOM 1466 C C . GLU A 1 181 ? -0.727 7.866 16.016 1.00 95.94 181 GLU A C 1
ATOM 1468 O O . GLU A 1 181 ? 0.429 7.895 16.438 1.00 95.94 181 GLU A O 1
ATOM 1473 N N . PHE A 1 182 ? -1.101 7.096 14.985 1.00 97.50 182 PHE A N 1
ATOM 1474 C CA . PHE A 1 182 ? -0.151 6.289 14.212 1.00 97.50 182 PHE A CA 1
ATOM 1475 C C . PHE A 1 182 ? 0.976 7.153 13.640 1.00 97.50 182 PHE A C 1
ATOM 1477 O O . PHE A 1 182 ? 2.139 6.790 13.774 1.00 97.50 182 PHE A O 1
ATOM 1484 N N . ALA A 1 183 ? 0.647 8.307 13.051 1.00 96.94 183 ALA A N 1
ATOM 1485 C CA . ALA A 1 183 ? 1.638 9.183 12.440 1.00 96.94 183 ALA A CA 1
ATOM 1486 C C . ALA A 1 183 ? 2.721 9.617 13.439 1.00 96.94 183 ALA A C 1
ATOM 1488 O O . ALA A 1 183 ? 3.908 9.486 13.157 1.00 96.94 183 ALA A O 1
ATOM 1489 N N . LYS A 1 184 ? 2.309 10.049 14.636 1.00 96.50 184 LYS A N 1
ATOM 1490 C CA . LYS A 1 184 ? 3.235 10.447 15.706 1.00 96.50 184 LYS A CA 1
ATOM 1491 C C . LYS A 1 184 ? 4.141 9.301 16.137 1.00 96.50 184 LYS A C 1
ATOM 1493 O O . LYS A 1 184 ? 5.335 9.506 16.290 1.00 96.50 184 LYS A O 1
ATOM 1498 N N . LEU A 1 185 ? 3.583 8.099 16.300 1.00 96.25 185 LEU A N 1
ATOM 1499 C CA . LEU A 1 185 ? 4.386 6.915 16.613 1.00 96.25 185 LEU A CA 1
ATOM 1500 C C . LEU A 1 185 ? 5.377 6.619 15.487 1.00 96.25 185 LEU A C 1
ATOM 1502 O O . LEU A 1 185 ? 6.537 6.343 15.749 1.00 96.25 185 LEU A O 1
ATOM 1506 N N . ALA A 1 186 ? 4.948 6.712 14.229 1.00 96.88 186 ALA A N 1
ATOM 1507 C CA . ALA A 1 186 ? 5.804 6.438 13.084 1.00 96.88 186 ALA A CA 1
ATOM 1508 C C . ALA A 1 186 ? 6.946 7.460 12.921 1.00 96.88 186 ALA A C 1
ATOM 1510 O O . ALA A 1 186 ? 7.976 7.106 12.365 1.00 96.88 186 ALA A O 1
ATOM 1511 N N . GLU A 1 187 ? 6.800 8.704 13.385 1.00 96.44 187 GLU A N 1
ATOM 1512 C CA . GLU A 1 187 ? 7.879 9.713 13.389 1.00 96.44 187 GLU A CA 1
ATOM 1513 C C . GLU A 1 187 ? 9.020 9.377 14.367 1.00 96.44 187 GLU A C 1
ATOM 1515 O O . GLU A 1 187 ? 10.153 9.814 14.160 1.00 96.44 187 GLU A O 1
ATOM 1520 N N . GLU A 1 188 ? 8.765 8.555 15.392 1.00 96.06 188 GLU A N 1
ATOM 1521 C CA . GLU A 1 188 ? 9.780 8.111 16.363 1.00 96.06 188 GLU A CA 1
ATOM 1522 C C . GLU A 1 188 ? 10.740 7.050 15.791 1.00 96.06 188 GLU A C 1
ATOM 1524 O O . GLU A 1 188 ? 11.759 6.733 16.409 1.00 96.06 188 GLU A O 1
ATOM 1529 N N . HIS A 1 189 ? 10.444 6.519 14.599 1.00 95.00 189 HIS A N 1
ATOM 1530 C CA . HIS A 1 189 ? 11.148 5.395 13.982 1.00 95.00 189 HIS A CA 1
ATOM 1531 C C . HIS A 1 189 ? 11.534 5.686 12.539 1.00 95.00 189 HIS A C 1
ATOM 1533 O O . HIS A 1 189 ? 10.763 6.289 11.805 1.00 95.00 189 HIS A O 1
ATOM 1539 N N . ALA A 1 190 ? 12.674 5.166 12.075 1.00 93.94 190 ALA A N 1
ATOM 1540 C CA . ALA A 1 190 ? 13.031 5.242 10.654 1.00 93.94 190 ALA A CA 1
ATOM 1541 C C . ALA A 1 190 ? 11.902 4.674 9.764 1.00 93.94 190 ALA A C 1
ATOM 1543 O O . ALA A 1 190 ? 11.262 3.717 10.199 1.00 93.94 190 ALA A O 1
ATOM 1544 N N . PRO A 1 191 ? 11.678 5.155 8.530 1.00 94.38 191 PRO A N 1
ATOM 1545 C CA . PRO A 1 191 ? 10.513 4.776 7.717 1.00 94.38 191 PRO A CA 1
ATOM 1546 C C . PRO A 1 191 ? 10.399 3.264 7.506 1.00 94.38 191 PRO A C 1
ATOM 1548 O O . PRO A 1 191 ? 11.418 2.558 7.445 1.00 94.38 191 PRO A O 1
ATOM 1551 N N . ILE A 1 192 ? 9.175 2.737 7.416 1.00 96.06 192 ILE A N 1
ATOM 1552 C CA . ILE A 1 192 ? 8.955 1.286 7.305 1.00 96.06 192 ILE A CA 1
ATOM 1553 C C . ILE A 1 192 ? 9.495 0.698 5.993 1.00 96.06 192 ILE A C 1
ATOM 1555 O O . ILE A 1 192 ? 9.891 -0.470 5.960 1.00 96.06 192 ILE A O 1
ATOM 1559 N N . SER A 1 193 ? 9.546 1.502 4.931 1.00 93.94 193 SER A N 1
ATOM 1560 C CA . SER A 1 193 ? 10.075 1.135 3.619 1.00 93.94 193 SER A CA 1
ATOM 1561 C C . SER A 1 193 ? 10.815 2.299 2.962 1.00 93.94 193 SER A C 1
ATOM 1563 O O . SER A 1 193 ? 10.683 3.459 3.357 1.00 93.94 193 SER A O 1
ATOM 1565 N N . HIS A 1 194 ? 11.600 1.981 1.935 1.00 88.94 194 HIS A N 1
ATOM 1566 C CA . HIS A 1 194 ? 12.275 2.969 1.097 1.00 88.94 194 HIS A CA 1
ATOM 1567 C C . HIS A 1 194 ? 11.280 3.890 0.372 1.00 88.94 194 HIS A C 1
ATOM 1569 O O . HIS A 1 194 ? 11.570 5.064 0.171 1.00 88.94 194 HIS A O 1
ATOM 1575 N N . TYR A 1 195 ? 10.091 3.382 0.024 1.00 86.25 195 TYR A N 1
ATOM 1576 C CA . TYR A 1 195 ? 9.040 4.194 -0.588 1.00 86.25 195 TYR A CA 1
ATOM 1577 C C . TYR A 1 195 ? 8.418 5.164 0.422 1.00 86.25 195 TYR A C 1
ATOM 1579 O O . TYR A 1 195 ? 8.315 6.355 0.141 1.00 86.25 195 TYR A O 1
ATOM 1587 N N . ALA A 1 196 ? 8.104 4.703 1.638 1.00 89.81 196 ALA A N 1
ATOM 1588 C CA . ALA A 1 196 ? 7.585 5.569 2.699 1.00 89.81 196 ALA A CA 1
ATOM 1589 C C . ALA A 1 196 ? 8.553 6.717 3.054 1.00 89.81 196 ALA A C 1
ATOM 1591 O O . ALA A 1 196 ? 8.118 7.830 3.352 1.00 89.81 196 ALA A O 1
ATOM 1592 N N . ALA A 1 197 ? 9.867 6.482 2.948 1.00 88.31 197 ALA A N 1
ATOM 1593 C CA . ALA A 1 197 ? 10.889 7.501 3.184 1.00 88.31 197 ALA A CA 1
ATOM 1594 C C . ALA A 1 197 ? 10.765 8.728 2.260 1.00 88.31 197 ALA A C 1
ATOM 1596 O O . ALA A 1 197 ? 11.142 9.825 2.664 1.00 88.31 197 ALA A O 1
ATOM 1597 N N . THR A 1 198 ? 10.181 8.581 1.065 1.00 86.12 198 THR A N 1
ATOM 1598 C CA . THR A 1 198 ? 9.962 9.695 0.116 1.00 86.12 198 THR A CA 1
ATOM 1599 C C . THR A 1 198 ? 9.018 10.768 0.645 1.00 86.12 198 THR A C 1
ATOM 1601 O O . THR A 1 198 ? 9.066 11.916 0.209 1.00 86.12 198 THR A O 1
ATOM 1604 N N . PHE A 1 199 ? 8.168 10.402 1.604 1.00 87.31 199 PHE A N 1
ATOM 1605 C CA . PHE A 1 199 ? 7.153 11.275 2.177 1.00 87.31 199 PHE A CA 1
ATOM 1606 C C . PHE A 1 199 ? 7.582 11.909 3.506 1.00 87.31 199 PHE A C 1
ATOM 1608 O O . PHE A 1 199 ? 6.787 12.630 4.123 1.00 87.31 199 PHE A O 1
ATOM 1615 N N . ARG A 1 200 ? 8.818 11.649 3.952 1.00 89.12 200 ARG A N 1
ATOM 1616 C CA . ARG A 1 200 ? 9.384 12.133 5.214 1.00 89.12 200 ARG A CA 1
ATOM 1617 C C . ARG A 1 200 ? 10.320 13.309 4.980 1.00 89.12 200 ARG A C 1
ATOM 1619 O O . ARG A 1 200 ? 11.164 13.285 4.090 1.00 89.12 200 ARG A O 1
ATOM 1626 N N . GLY A 1 201 ? 10.152 14.339 5.797 1.00 87.25 201 GLY A N 1
ATOM 1627 C CA . GLY A 1 201 ? 10.977 15.535 5.797 1.00 87.25 201 GLY A CA 1
ATOM 1628 C C . GLY A 1 201 ? 12.214 15.415 6.682 1.00 87.25 201 GLY A C 1
ATOM 1629 O O . GLY A 1 201 ? 12.635 14.332 7.103 1.00 87.25 201 GLY A O 1
ATOM 1630 N N . GLU A 1 202 ? 12.794 16.575 6.988 1.00 85.94 202 GLU A N 1
ATOM 1631 C CA . GLU A 1 202 ? 13.910 16.681 7.923 1.00 85.94 202 GLU A CA 1
ATOM 1632 C C . GLU A 1 202 ? 13.518 16.111 9.298 1.00 85.94 202 GLU A C 1
ATOM 1634 O O . GLU A 1 202 ? 12.384 16.235 9.754 1.00 85.94 202 GLU A O 1
ATOM 1639 N N . GLY A 1 203 ? 14.452 15.416 9.952 1.00 87.50 203 GLY A N 1
ATOM 1640 C CA . GLY A 1 203 ? 14.194 14.828 11.268 1.00 87.50 203 GLY A CA 1
ATOM 1641 C C . GLY A 1 203 ? 13.153 13.702 11.281 1.00 87.50 203 GLY A C 1
ATOM 1642 O O . GLY A 1 203 ? 12.679 13.370 12.363 1.00 87.50 203 GLY A O 1
ATOM 1643 N N . ASN A 1 204 ? 12.831 13.105 10.122 1.00 89.19 204 ASN A N 1
ATOM 1644 C CA . ASN A 1 204 ? 11.879 11.993 9.972 1.00 89.19 204 ASN A CA 1
ATOM 1645 C C . ASN A 1 204 ? 10.401 12.368 10.232 1.00 89.19 204 ASN A C 1
ATOM 1647 O O . ASN A 1 204 ? 9.550 11.513 10.485 1.00 89.19 204 ASN A O 1
ATOM 1651 N N . LEU A 1 205 ? 10.075 13.656 10.133 1.00 94.06 205 LEU A N 1
ATOM 1652 C CA . LEU A 1 205 ? 8.729 14.177 10.367 1.00 94.06 205 LEU A CA 1
ATOM 1653 C C . LEU A 1 205 ? 7.866 14.144 9.098 1.00 94.06 205 LEU A C 1
ATOM 1655 O O . LEU A 1 205 ? 8.377 14.186 7.977 1.00 94.06 205 LEU A O 1
ATOM 1659 N N . PHE A 1 206 ? 6.544 14.095 9.252 1.00 93.44 206 PHE A N 1
ATOM 1660 C CA . PHE A 1 206 ? 5.588 14.274 8.154 1.00 93.44 206 PHE A CA 1
ATOM 1661 C C . PHE A 1 206 ? 5.420 15.758 7.805 1.00 93.44 206 PHE A C 1
ATOM 1663 O O . PHE A 1 206 ? 4.350 16.354 7.961 1.00 93.44 206 PHE A O 1
ATOM 1670 N N . GLU A 1 207 ? 6.497 16.372 7.332 1.00 91.06 207 GLU A N 1
ATOM 1671 C CA . GLU A 1 207 ? 6.532 17.778 6.957 1.00 91.06 207 GLU A CA 1
ATOM 1672 C C . GLU A 1 207 ? 7.322 18.002 5.670 1.00 91.06 207 GLU A C 1
ATOM 1674 O O . GLU A 1 207 ? 8.163 17.201 5.268 1.00 91.06 207 GLU A O 1
ATOM 1679 N N . SER A 1 208 ? 7.050 19.126 5.014 1.00 85.62 208 SER A N 1
ATOM 1680 C CA . SER A 1 208 ? 7.816 19.568 3.858 1.00 85.62 208 SER A CA 1
ATOM 1681 C C . SER A 1 208 ? 7.717 21.080 3.713 1.00 85.62 208 SER A C 1
ATOM 1683 O O . SER A 1 208 ? 6.671 21.676 3.975 1.00 85.62 208 SER A O 1
ATOM 1685 N N . ALA A 1 209 ? 8.799 21.706 3.243 1.00 82.38 209 ALA A N 1
ATOM 1686 C CA . ALA A 1 209 ? 8.793 23.113 2.844 1.00 82.38 209 ALA A CA 1
ATOM 1687 C C . ALA A 1 209 ? 7.980 23.360 1.555 1.00 82.38 209 ALA A C 1
ATOM 1689 O O . ALA A 1 209 ? 7.724 24.511 1.193 1.00 82.38 209 ALA A O 1
ATOM 1690 N N . ASN A 1 210 ? 7.579 22.298 0.851 1.00 79.19 210 ASN A N 1
ATOM 1691 C CA . ASN A 1 210 ? 6.804 22.390 -0.373 1.00 79.19 210 ASN A CA 1
ATOM 1692 C C . ASN A 1 210 ? 5.329 22.767 -0.088 1.00 79.19 210 ASN A C 1
ATOM 1694 O O . ASN A 1 210 ? 4.631 22.026 0.608 1.00 79.19 210 ASN A O 1
ATOM 1698 N N . PRO A 1 211 ? 4.797 23.853 -0.686 1.00 81.38 211 PRO A N 1
ATOM 1699 C CA . PRO A 1 211 ? 3.400 24.254 -0.511 1.00 81.38 211 PRO A CA 1
ATOM 1700 C C . PRO A 1 211 ? 2.364 23.257 -1.057 1.00 81.38 211 PRO A C 1
ATOM 1702 O O . PRO A 1 211 ? 1.190 23.374 -0.705 1.00 81.38 211 PRO A O 1
ATOM 1705 N N . THR A 1 212 ? 2.746 22.307 -1.919 1.00 81.75 212 THR A N 1
ATOM 1706 C CA . THR A 1 212 ? 1.838 21.266 -2.439 1.00 81.75 212 THR A CA 1
ATOM 1707 C C . THR A 1 212 ? 1.888 19.959 -1.647 1.00 81.75 212 THR A C 1
ATOM 1709 O O . THR A 1 212 ? 1.130 19.039 -1.957 1.00 81.75 212 THR A O 1
ATOM 1712 N N . TYR A 1 213 ? 2.729 19.871 -0.609 1.00 85.19 213 TYR A N 1
ATOM 1713 C CA . TYR A 1 213 ? 2.842 18.678 0.223 1.00 85.19 213 TYR A CA 1
ATOM 1714 C C . TYR A 1 213 ? 1.519 18.352 0.918 1.00 85.19 213 TYR A C 1
ATOM 1716 O O . TYR A 1 213 ? 0.915 19.184 1.599 1.00 85.19 213 TYR A O 1
ATOM 1724 N N . ASN A 1 214 ? 1.082 17.104 0.768 1.00 89.06 214 ASN A N 1
ATOM 1725 C CA . ASN A 1 214 ? -0.122 16.609 1.408 1.00 89.06 214 ASN A CA 1
ATOM 1726 C C . ASN A 1 214 ? 0.240 15.649 2.540 1.00 89.06 214 ASN A C 1
ATOM 1728 O O . ASN A 1 214 ? 0.409 14.450 2.326 1.00 89.06 214 ASN A O 1
ATOM 1732 N N . VAL A 1 215 ? 0.275 16.184 3.762 1.00 92.25 215 VAL A N 1
ATOM 1733 C CA . VAL A 1 215 ? 0.551 15.420 4.988 1.00 92.25 215 VAL A CA 1
ATOM 1734 C C . VAL A 1 215 ? -0.366 14.204 5.151 1.00 92.25 215 VAL A C 1
ATOM 1736 O O . VAL A 1 215 ? 0.067 13.150 5.602 1.00 92.25 215 VAL A O 1
ATOM 1739 N N . LYS A 1 216 ? -1.637 14.303 4.735 1.00 92.81 216 LYS A N 1
ATOM 1740 C CA . LYS A 1 216 ? -2.573 13.177 4.829 1.00 92.81 216 LYS A CA 1
ATOM 1741 C C . LYS A 1 216 ? -2.182 12.049 3.880 1.00 92.81 216 LYS A C 1
ATOM 1743 O O . LYS A 1 216 ? -2.297 10.892 4.261 1.00 92.81 216 LYS A O 1
ATOM 1748 N N . THR A 1 217 ? -1.737 12.383 2.669 1.00 91.00 217 THR A N 1
ATOM 1749 C CA . THR A 1 217 ? -1.211 11.392 1.721 1.00 91.00 217 THR A CA 1
ATOM 1750 C C . THR A 1 217 ? 0.041 10.741 2.292 1.00 91.00 217 THR A C 1
ATOM 1752 O O . THR A 1 217 ? 0.064 9.528 2.409 1.00 91.00 217 THR A O 1
ATOM 1755 N N . ALA A 1 218 ? 1.009 11.530 2.758 1.00 93.31 218 ALA A N 1
ATOM 1756 C CA . ALA A 1 218 ? 2.244 11.018 3.351 1.00 93.31 218 ALA A CA 1
ATOM 1757 C C . ALA A 1 218 ? 2.005 10.013 4.495 1.00 93.31 218 ALA A C 1
ATOM 1759 O O . ALA A 1 218 ? 2.589 8.932 4.517 1.00 93.31 218 ALA A O 1
ATOM 1760 N N . ILE A 1 219 ? 1.094 10.340 5.417 1.00 96.44 219 ILE A N 1
ATOM 1761 C CA . ILE A 1 219 ? 0.717 9.439 6.516 1.00 96.44 219 ILE A CA 1
ATOM 1762 C C . ILE A 1 219 ? 0.026 8.177 5.988 1.00 96.44 219 ILE A C 1
ATOM 1764 O O . ILE A 1 219 ? 0.265 7.085 6.501 1.00 96.44 219 ILE A O 1
ATOM 1768 N N . ALA A 1 220 ? -0.845 8.317 4.983 1.00 96.44 220 ALA A N 1
ATOM 1769 C CA . ALA A 1 220 ? -1.537 7.181 4.393 1.00 96.44 220 ALA A CA 1
ATOM 1770 C C . ALA A 1 220 ? -0.557 6.201 3.736 1.00 96.44 220 ALA A C 1
ATOM 1772 O O . ALA A 1 220 ? -0.713 5.008 3.960 1.00 96.44 220 ALA A O 1
ATOM 1773 N N . GLU A 1 221 ? 0.435 6.702 2.997 1.00 95.62 221 GLU A N 1
ATOM 1774 C CA . GLU A 1 221 ? 1.486 5.917 2.329 1.00 95.62 221 GLU A CA 1
ATOM 1775 C C . GLU A 1 221 ? 2.362 5.158 3.339 1.00 95.62 221 GLU A C 1
ATOM 1777 O O . GLU A 1 221 ? 2.586 3.958 3.208 1.00 95.62 221 GLU A O 1
ATOM 1782 N N . GLU A 1 222 ? 2.799 5.811 4.423 1.00 97.19 222 GLU A N 1
ATOM 1783 C CA . GLU A 1 222 ? 3.514 5.109 5.501 1.00 97.19 222 GLU A CA 1
ATOM 1784 C C . GLU A 1 222 ? 2.641 4.003 6.112 1.00 97.19 222 GLU A C 1
ATOM 1786 O O . GLU A 1 222 ? 3.105 2.887 6.360 1.00 97.19 222 GLU A O 1
ATOM 1791 N N . MET A 1 223 ? 1.366 4.295 6.373 1.00 98.25 223 MET A N 1
ATOM 1792 C CA . MET A 1 223 ? 0.467 3.334 7.002 1.00 98.25 223 MET A CA 1
ATOM 1793 C C . MET A 1 223 ? 0.159 2.145 6.082 1.00 98.25 223 MET A C 1
ATOM 1795 O O . MET A 1 223 ? 0.107 1.014 6.570 1.00 98.25 223 MET A O 1
ATOM 1799 N N . THR A 1 224 ? -0.013 2.352 4.773 1.00 98.12 224 THR A N 1
ATOM 1800 C CA . THR A 1 224 ? -0.219 1.264 3.801 1.00 98.12 224 THR A CA 1
ATOM 1801 C C . THR A 1 224 ? 1.017 0.405 3.626 1.00 98.12 224 THR A C 1
ATOM 1803 O O . THR A 1 224 ? 0.898 -0.821 3.663 1.00 98.12 224 THR A O 1
ATOM 1806 N N . GLU A 1 225 ? 2.198 1.012 3.539 1.00 97.69 225 GLU A N 1
ATOM 1807 C CA . GLU A 1 225 ? 3.476 0.298 3.553 1.00 97.69 225 GLU A CA 1
ATOM 1808 C C . GLU A 1 225 ? 3.639 -0.520 4.842 1.00 97.69 225 GLU A C 1
ATOM 1810 O O . GLU A 1 225 ? 4.047 -1.683 4.810 1.00 97.69 225 GLU A O 1
ATOM 1815 N N . THR A 1 226 ? 3.224 0.029 5.987 1.00 98.38 226 THR A N 1
ATOM 1816 C CA . THR A 1 226 ? 3.272 -0.684 7.271 1.00 98.38 226 THR A CA 1
ATOM 1817 C C . THR A 1 226 ? 2.299 -1.862 7.312 1.00 98.38 226 THR A C 1
ATOM 1819 O O . THR A 1 226 ? 2.653 -2.943 7.786 1.00 98.38 226 THR A O 1
ATOM 1822 N N . ILE A 1 227 ? 1.086 -1.700 6.779 1.00 98.56 227 ILE A N 1
ATOM 1823 C CA . ILE A 1 227 ? 0.119 -2.796 6.628 1.00 98.56 227 ILE A CA 1
ATOM 1824 C C . ILE A 1 227 ? 0.682 -3.884 5.709 1.00 98.56 227 ILE A C 1
ATOM 1826 O O . ILE A 1 227 ? 0.600 -5.067 6.049 1.00 98.56 227 ILE A O 1
ATOM 1830 N N . ALA A 1 228 ? 1.278 -3.509 4.576 1.00 98.00 228 ALA A N 1
ATOM 1831 C CA . ALA A 1 228 ? 1.892 -4.456 3.653 1.00 98.00 228 ALA A CA 1
ATOM 1832 C C . ALA A 1 228 ? 3.032 -5.231 4.328 1.00 98.00 228 ALA A C 1
ATOM 1834 O O . ALA A 1 228 ? 3.049 -6.462 4.272 1.00 98.00 228 ALA A O 1
ATOM 1835 N N . ALA A 1 229 ? 3.908 -4.540 5.059 1.00 97.44 229 ALA A N 1
ATOM 1836 C CA . ALA A 1 229 ? 4.982 -5.156 5.831 1.00 97.44 229 ALA A CA 1
ATOM 1837 C C . ALA A 1 229 ? 4.459 -6.120 6.910 1.00 97.44 229 ALA A C 1
ATOM 1839 O O . ALA A 1 229 ? 5.022 -7.199 7.101 1.00 97.44 229 ALA A O 1
ATOM 1840 N N . TYR A 1 230 ? 3.368 -5.761 7.596 1.00 98.19 230 TYR A N 1
ATOM 1841 C CA . TYR A 1 230 ? 2.718 -6.604 8.605 1.00 98.19 230 TYR A CA 1
ATOM 1842 C C . TYR A 1 230 ? 2.130 -7.883 8.004 1.00 98.19 230 TYR A C 1
ATOM 1844 O O . TYR A 1 230 ? 2.365 -8.972 8.527 1.00 98.19 230 TYR A O 1
ATOM 1852 N N . LEU A 1 231 ? 1.390 -7.766 6.901 1.00 97.38 231 LEU A N 1
ATOM 1853 C CA . LEU A 1 231 ? 0.676 -8.892 6.295 1.00 97.38 231 LEU A CA 1
ATOM 1854 C C . LEU A 1 231 ? 1.588 -9.822 5.490 1.00 97.38 231 LEU A C 1
ATOM 1856 O O . LEU A 1 231 ? 1.340 -11.027 5.442 1.00 97.38 231 LEU A O 1
ATOM 1860 N N . LEU A 1 232 ? 2.630 -9.280 4.859 1.00 95.94 232 LEU A N 1
ATOM 1861 C CA . LEU A 1 232 ? 3.557 -10.048 4.026 1.00 95.94 232 LEU A CA 1
ATOM 1862 C C . LEU A 1 232 ? 4.800 -10.513 4.794 1.00 95.94 232 LEU A C 1
ATOM 1864 O O . LEU A 1 232 ? 5.442 -11.479 4.386 1.00 95.94 232 LEU A O 1
ATOM 1868 N N . GLY A 1 233 ? 5.119 -9.871 5.921 1.00 95.38 233 GLY A N 1
ATOM 1869 C CA . GLY A 1 233 ? 6.251 -10.225 6.779 1.00 95.38 233 GLY A CA 1
ATOM 1870 C C . GLY A 1 233 ? 7.603 -9.701 6.293 1.00 95.38 233 GLY A C 1
ATOM 1871 O O . GLY A 1 233 ? 8.637 -10.128 6.804 1.00 95.38 233 GLY A O 1
ATOM 1872 N N . PHE A 1 234 ? 7.620 -8.795 5.314 1.00 95.31 234 PHE A N 1
ATOM 1873 C CA . PHE A 1 234 ? 8.839 -8.205 4.769 1.00 95.31 234 PHE A CA 1
ATOM 1874 C C . PHE A 1 234 ? 8.589 -6.805 4.197 1.00 95.31 234 PHE A C 1
ATOM 1876 O O . PHE A 1 234 ? 7.466 -6.470 3.828 1.00 95.31 234 PHE A O 1
ATOM 1883 N N . SER A 1 235 ? 9.644 -5.998 4.103 1.00 94.19 235 SER A N 1
ATOM 1884 C CA . SER A 1 235 ? 9.627 -4.646 3.529 1.00 94.19 235 SER A CA 1
ATOM 1885 C C . SER A 1 235 ? 10.989 -4.334 2.915 1.00 94.19 235 SER A C 1
ATOM 1887 O O . SER A 1 235 ? 12.007 -4.732 3.469 1.00 94.19 235 SER A O 1
ATOM 1889 N N . PHE A 1 236 ? 11.060 -3.627 1.789 1.00 92.62 236 PHE A N 1
ATOM 1890 C CA . PHE A 1 236 ? 12.354 -3.153 1.294 1.00 92.62 236 PHE A CA 1
ATOM 1891 C C . PHE A 1 236 ? 12.685 -1.793 1.924 1.00 92.62 236 PHE A C 1
ATOM 1893 O O . PHE A 1 236 ? 11.993 -0.807 1.686 1.00 92.62 236 PHE A O 1
ATOM 1900 N N . CYS A 1 237 ? 13.745 -1.738 2.732 1.00 91.69 237 CYS A N 1
ATOM 1901 C CA . CYS A 1 237 ? 14.229 -0.534 3.417 1.00 91.69 237 CYS A CA 1
ATOM 1902 C C . CYS A 1 237 ? 15.765 -0.521 3.503 1.00 91.69 237 CYS A C 1
ATOM 1904 O O . CYS A 1 237 ? 16.414 -1.532 3.233 1.00 91.69 237 CYS A O 1
ATOM 1906 N N . GLU A 1 238 ? 16.368 0.590 3.927 1.00 86.56 238 GLU A N 1
ATOM 1907 C CA . GLU A 1 238 ? 17.833 0.699 4.050 1.00 86.56 238 GLU A CA 1
ATOM 1908 C C . GLU A 1 238 ? 18.425 -0.312 5.047 1.00 86.56 238 GLU A C 1
ATOM 1910 O O . GLU A 1 238 ? 19.453 -0.936 4.788 1.00 86.56 238 GLU A O 1
ATOM 1915 N N . GLU A 1 239 ? 17.746 -0.542 6.172 1.00 89.81 239 GLU A N 1
ATOM 1916 C CA . GLU A 1 239 ? 18.225 -1.447 7.215 1.00 89.81 239 GLU A CA 1
ATOM 1917 C C . GLU A 1 239 ? 17.941 -2.919 6.891 1.00 89.81 239 GLU A C 1
ATOM 1919 O O . GLU A 1 239 ? 16.818 -3.402 7.034 1.00 89.81 239 GLU A O 1
ATOM 1924 N N . GLU A 1 240 ? 18.985 -3.670 6.536 1.00 89.06 240 GLU A N 1
ATOM 1925 C CA . GLU A 1 240 ? 18.893 -5.075 6.111 1.00 89.06 240 GLU A CA 1
ATOM 1926 C C . GLU A 1 240 ? 18.112 -5.973 7.087 1.00 89.06 240 GLU A C 1
ATOM 1928 O O . GLU A 1 240 ? 17.275 -6.769 6.666 1.00 89.06 240 GLU A O 1
ATOM 1933 N N . LYS A 1 241 ? 18.315 -5.806 8.403 1.00 89.44 241 LYS A N 1
ATOM 1934 C CA . LYS A 1 241 ? 17.604 -6.593 9.428 1.00 89.44 241 LYS A CA 1
ATOM 1935 C C . LYS A 1 241 ? 16.090 -6.372 9.386 1.00 89.44 241 LYS A C 1
ATOM 1937 O O . LYS A 1 241 ? 15.326 -7.323 9.555 1.00 89.44 241 LYS A O 1
ATOM 1942 N N . ARG A 1 242 ? 15.644 -5.135 9.151 1.00 93.25 242 ARG A N 1
ATOM 1943 C CA . ARG A 1 242 ? 14.214 -4.812 9.075 1.00 93.25 242 ARG A CA 1
ATOM 1944 C C . ARG A 1 242 ? 13.574 -5.379 7.817 1.00 93.25 242 ARG A C 1
ATOM 1946 O O . ARG A 1 242 ? 12.375 -5.630 7.825 1.00 93.25 242 ARG A O 1
ATOM 1953 N N . ARG A 1 243 ? 14.352 -5.716 6.785 1.00 94.12 243 ARG A N 1
ATOM 1954 C CA . ARG A 1 243 ? 13.770 -6.211 5.537 1.00 94.12 243 ARG A CA 1
ATOM 1955 C C . ARG A 1 243 ? 12.982 -7.509 5.687 1.00 94.12 243 ARG A C 1
ATOM 1957 O O . ARG A 1 243 ? 11.945 -7.668 5.056 1.00 94.12 243 ARG A O 1
ATOM 1964 N N . THR A 1 244 ? 13.435 -8.409 6.558 1.00 94.00 244 THR A N 1
ATOM 1965 C CA . THR A 1 244 ? 12.753 -9.681 6.876 1.00 94.00 244 THR A CA 1
ATOM 1966 C C . THR A 1 244 ? 12.138 -9.710 8.274 1.00 94.00 244 THR A C 1
ATOM 1968 O O . THR A 1 244 ? 11.489 -10.682 8.646 1.00 94.00 244 THR A O 1
ATOM 1971 N N . THR A 1 245 ? 12.374 -8.671 9.079 1.00 94.62 245 THR A N 1
ATOM 1972 C CA . THR A 1 245 ? 11.754 -8.490 10.400 1.00 94.62 245 THR A CA 1
ATOM 1973 C C . THR A 1 245 ? 11.339 -7.027 10.604 1.00 94.62 245 THR A C 1
ATOM 1975 O O . THR A 1 245 ? 11.952 -6.329 11.412 1.00 94.62 245 THR A O 1
ATOM 1978 N N . PRO A 1 246 ? 10.307 -6.536 9.884 1.00 95.75 246 PRO A N 1
ATOM 1979 C CA . PRO A 1 246 ? 10.028 -5.095 9.774 1.00 95.75 246 PRO A CA 1
ATOM 1980 C C . PRO A 1 246 ? 9.727 -4.381 11.092 1.00 95.75 246 PRO A C 1
ATOM 1982 O O . PRO A 1 246 ? 9.913 -3.173 11.190 1.00 95.75 246 PRO A O 1
ATOM 1985 N N . PHE A 1 247 ? 9.290 -5.129 12.109 1.00 97.00 247 PHE A N 1
ATOM 1986 C CA . PHE A 1 247 ? 8.841 -4.591 13.394 1.00 97.00 247 PHE A CA 1
ATOM 1987 C C . PHE A 1 247 ? 9.813 -4.826 14.559 1.00 97.00 247 PHE A C 1
ATOM 1989 O O . PHE A 1 247 ? 9.440 -4.617 15.711 1.00 97.00 247 PHE A O 1
ATOM 1996 N N . ILE A 1 248 ? 11.044 -5.279 14.289 1.00 95.75 248 ILE A N 1
ATOM 1997 C CA . ILE A 1 248 ? 12.014 -5.680 15.328 1.00 95.75 248 ILE A CA 1
ATOM 1998 C C . ILE A 1 248 ? 12.298 -4.588 16.377 1.00 95.75 248 ILE A C 1
ATOM 2000 O O . ILE A 1 248 ? 12.554 -4.906 17.537 1.00 95.75 248 ILE A O 1
ATOM 2004 N N . ASP A 1 249 ? 12.239 -3.321 15.983 1.00 93.12 249 ASP A N 1
ATOM 2005 C CA . ASP A 1 249 ? 12.530 -2.129 16.785 1.00 93.12 249 ASP A CA 1
ATOM 2006 C C . ASP A 1 249 ? 11.285 -1.276 17.101 1.00 93.12 249 ASP A C 1
ATOM 2008 O O . ASP A 1 249 ? 11.410 -0.273 17.793 1.00 93.12 249 ASP A O 1
ATOM 2012 N N . ARG A 1 250 ? 10.096 -1.681 16.632 1.00 95.81 250 ARG A N 1
ATOM 2013 C CA . ARG A 1 250 ? 8.846 -0.888 16.661 1.00 95.81 250 ARG A CA 1
ATOM 2014 C C . ARG A 1 250 ? 7.587 -1.723 16.978 1.00 95.81 250 ARG A C 1
ATOM 2016 O O . ARG A 1 250 ? 6.601 -1.693 16.229 1.00 95.81 250 ARG A O 1
ATOM 2023 N N . PRO A 1 251 ? 7.584 -2.523 18.059 1.00 96.56 251 PRO A N 1
ATOM 2024 C CA . PRO A 1 251 ? 6.464 -3.411 18.390 1.00 96.56 251 PRO A CA 1
ATOM 2025 C C . PRO A 1 251 ? 5.132 -2.673 18.623 1.00 96.56 251 PRO A C 1
ATOM 2027 O O . PRO A 1 251 ? 4.058 -3.230 18.394 1.00 96.56 251 PRO A O 1
ATOM 2030 N N . GLU A 1 252 ? 5.167 -1.418 19.057 1.00 96.88 252 GLU A N 1
ATOM 2031 C CA . GLU A 1 252 ? 3.995 -0.563 19.242 1.00 96.88 252 GLU A CA 1
ATOM 2032 C C . GLU A 1 252 ? 3.312 -0.202 17.921 1.00 96.88 252 GLU A C 1
ATOM 2034 O O . GLU A 1 252 ? 2.082 -0.202 17.863 1.00 96.88 252 GLU A O 1
ATOM 2039 N N . ILE A 1 253 ? 4.082 0.010 16.847 1.00 97.31 253 ILE A N 1
ATOM 2040 C CA . ILE A 1 253 ? 3.537 0.227 15.503 1.00 97.31 253 ILE A CA 1
ATOM 2041 C C . ILE A 1 253 ? 2.856 -1.055 15.024 1.00 97.31 253 ILE A C 1
ATOM 2043 O O . ILE A 1 253 ? 1.729 -1.007 14.531 1.00 97.31 253 ILE A O 1
ATOM 2047 N N . GLN A 1 254 ? 3.495 -2.212 15.233 1.00 97.81 254 GLN A N 1
ATOM 2048 C CA . GLN A 1 254 ? 2.911 -3.512 14.892 1.00 97.81 254 GLN A CA 1
ATOM 2049 C C . GLN A 1 254 ? 1.553 -3.709 15.573 1.00 97.81 254 GLN A C 1
ATOM 2051 O O . GLN A 1 254 ? 0.568 -4.060 14.922 1.00 97.81 254 GLN A O 1
ATOM 2056 N N . LYS A 1 255 ? 1.497 -3.439 16.882 1.00 97.12 255 LYS A N 1
ATOM 2057 C CA . LYS A 1 255 ? 0.272 -3.536 17.674 1.00 97.12 255 LYS A CA 1
ATOM 2058 C C . LYS A 1 255 ? -0.799 -2.554 17.192 1.00 97.12 255 LYS A C 1
ATOM 2060 O O . LYS A 1 255 ? -1.964 -2.929 17.107 1.00 97.12 255 LYS A O 1
ATOM 2065 N N . GLY A 1 256 ? -0.417 -1.320 16.862 1.00 96.81 256 GLY A N 1
ATOM 2066 C CA . GLY A 1 256 ? -1.331 -0.324 16.302 1.00 96.81 256 GLY A CA 1
ATOM 2067 C C . GLY A 1 256 ? -1.946 -0.782 14.977 1.00 96.81 256 GLY A C 1
ATOM 2068 O O . GLY A 1 256 ? -3.155 -0.691 14.794 1.00 96.81 256 GLY A O 1
ATOM 2069 N N . ILE A 1 257 ? -1.152 -1.359 14.072 1.00 98.00 257 ILE A N 1
ATOM 2070 C CA . ILE A 1 257 ? -1.674 -1.911 12.814 1.00 98.00 257 ILE A CA 1
ATOM 2071 C C . ILE A 1 257 ? -2.599 -3.108 13.056 1.00 98.00 257 ILE A C 1
ATOM 2073 O O . ILE A 1 257 ? -3.662 -3.185 12.439 1.00 98.00 257 ILE A O 1
ATOM 2077 N N . GLU A 1 258 ? -2.248 -4.011 13.971 1.00 97.75 258 GLU A N 1
ATOM 2078 C CA . GLU A 1 258 ? -3.109 -5.140 14.341 1.00 97.75 258 GLU A CA 1
ATOM 2079 C C . GLU A 1 258 ? -4.467 -4.662 14.884 1.00 97.75 258 GLU A C 1
ATOM 2081 O O . GLU A 1 258 ? -5.521 -5.099 14.409 1.00 97.75 258 GLU A O 1
ATOM 2086 N N . GLU A 1 259 ? -4.457 -3.715 15.827 1.00 97.31 259 GLU A N 1
ATOM 2087 C CA . GLU A 1 259 ? -5.672 -3.107 16.375 1.00 97.31 259 GLU A CA 1
ATOM 2088 C C . GLU A 1 259 ? -6.483 -2.389 15.291 1.00 97.31 259 GLU A C 1
ATOM 2090 O O . GLU A 1 259 ? -7.703 -2.567 15.225 1.00 97.31 259 GLU A O 1
ATOM 2095 N N . PHE A 1 260 ? -5.821 -1.621 14.419 1.00 97.88 260 PHE A N 1
ATOM 2096 C CA . PHE A 1 260 ? -6.475 -0.928 13.317 1.00 97.88 260 PHE A CA 1
ATOM 2097 C C . PHE A 1 260 ? -7.162 -1.904 12.377 1.00 97.88 260 PHE A C 1
ATOM 2099 O O . PHE A 1 260 ? -8.321 -1.684 12.042 1.00 97.88 260 PHE A O 1
ATOM 2106 N N . LEU A 1 261 ? -6.490 -2.968 11.934 1.00 98.19 261 LEU A N 1
ATOM 2107 C CA . LEU A 1 261 ? -7.047 -3.946 10.995 1.00 98.19 261 LEU A CA 1
ATOM 2108 C C . LEU A 1 261 ? -8.206 -4.743 11.611 1.00 98.19 261 LEU A C 1
ATOM 2110 O O . LEU A 1 261 ? -9.163 -5.080 10.908 1.00 98.19 261 LEU A O 1
ATOM 2114 N N . ALA A 1 262 ? -8.159 -5.001 12.917 1.00 97.81 262 ALA A N 1
ATOM 2115 C CA . ALA A 1 262 ? -9.228 -5.672 13.651 1.00 97.81 262 ALA A CA 1
ATOM 2116 C C . ALA A 1 262 ? -10.411 -4.751 14.016 1.00 97.81 262 ALA A C 1
ATOM 2118 O O . ALA A 1 262 ? -11.467 -5.258 14.392 1.00 97.81 262 ALA A O 1
ATOM 2119 N N . ALA A 1 263 ? -10.263 -3.428 13.900 1.00 97.25 263 ALA A N 1
ATOM 2120 C CA . ALA A 1 263 ? -11.327 -2.479 14.208 1.00 97.25 263 ALA A CA 1
ATOM 2121 C C . ALA A 1 263 ? -12.515 -2.583 13.236 1.00 97.25 263 ALA A C 1
ATOM 2123 O O . ALA A 1 263 ? -12.356 -2.824 12.033 1.00 97.25 263 ALA A O 1
ATOM 2124 N N . GLU A 1 264 ? -13.712 -2.326 13.758 1.00 96.31 264 GLU A N 1
ATOM 2125 C CA . GLU A 1 264 ? -14.963 -2.276 12.998 1.00 96.31 264 GLU A CA 1
ATOM 2126 C C . GLU A 1 264 ? -15.376 -0.823 12.722 1.00 96.31 264 GLU A C 1
ATOM 2128 O O . GLU A 1 264 ? -15.019 0.095 13.465 1.00 96.31 264 GLU A O 1
ATOM 2133 N N . HIS A 1 265 ? -16.133 -0.593 11.645 1.00 88.62 265 HIS A N 1
ATOM 2134 C CA . HIS A 1 265 ? -16.763 0.709 11.427 1.00 88.62 265 HIS A CA 1
ATOM 2135 C C . HIS A 1 265 ? -18.022 0.814 12.280 1.00 88.62 265 HIS A C 1
ATOM 2137 O O . HIS A 1 265 ? -18.880 -0.072 12.239 1.00 88.62 265 HIS A O 1
ATOM 2143 N N . LYS A 1 266 ? -18.142 1.915 13.020 1.00 81.31 266 LYS A N 1
ATOM 2144 C CA . LYS A 1 266 ? -19.350 2.217 13.777 1.00 81.31 266 LYS A CA 1
ATOM 2145 C C . LYS A 1 266 ? -20.239 3.177 12.983 1.00 81.31 266 LYS A C 1
ATOM 2147 O O . LYS A 1 266 ? -19.807 4.284 12.671 1.00 81.31 266 LYS A O 1
ATOM 2152 N N . LEU A 1 267 ? -21.457 2.714 12.689 1.00 62.75 267 LEU A N 1
ATOM 2153 C CA . LEU A 1 267 ? -22.540 3.491 12.073 1.00 62.75 267 LEU A CA 1
ATOM 2154 C C . LEU A 1 267 ? -23.095 4.564 13.018 1.00 62.75 267 LEU A C 1
ATOM 2156 O O . LEU A 1 267 ? -23.153 4.301 14.246 1.00 62.75 267 LEU A O 1
#

Secondary structure (DSSP, 8-state):
------TTT--HHHHHHHHHS----------PPPSS-EE-GGG--S-HHHHHHHHHTS-HHHHHH--EEEEEEE---EEBTT--SS---EES-GGGBS-TT-B--EEEE-HHHHHHSS--EEEEEEPPPTTS-HHHHHHHHHHHHHHHHHHHHHHHHHHSTT-EEE-TTS-EEEHHHHHHHHHHHHHTS--SSTTGGGG--GGG-S--S-TT--HHHHHHHHHHHHHHHHHHS----SSHHHHH-TTTT-HHHHHHHHHHHHPEEE-